Protein AF-A0A1F8NWL4-F1 (afdb_monomer)

pLDDT: mean 94.17, std 8.52, range [34.75, 98.81]

Mean predicted aligned error: 3.83 Å

Foldseek 3Di:
DKWFAPVLDPVNFLLQATEAEAEDADQDDPVRLVVVVVVLVVCCVVPVRYRVPRYHYAYFYLVVQADLAFTAGSNHRVDTQLLSLLRLQQQVVRRIDPPDDDRSVVRHDHDDLVSNVSSLVVLLVVLVVCCQVQLLVSLLSLLLSLVCLLVVHNNDHSVRSLVVCCVVPVVCVLLSVLSSCVSRVNHDPVSVVCSNVCSVVSSVVSVVSNCVSVVVPDDD

Radius of gyration: 18.47 Å; Cα contacts (8 Å, |Δi|>4): 320; chains: 1; bounding box: 42×28×60 Å

Sequence (220 aa):
MYLYGAWAFPEGVGRGDVDLQVIVGQALSDSEKSALGNLHNTLAQQFPSVAGDGLDAYYILLIEARGTTPPRHQLLPDVIDSSWALHRAHILAGRCIVLYGPDPRGVYTSPSWEDLETALESEHDYVRRHLRDYPAYCVLNLCRLIQSYATRNVVLSKYGSAKWAREVYPQSEPIVDAALRVYEKRATTTHEALLGDKIGEFYEFACGQMRRIRGEGQAA

Structure (mmCIF, N/CA/C/O backbone):
data_AF-A0A1F8NWL4-F1
#
_entry.id   AF-A0A1F8NWL4-F1
#
loop_
_atom_site.group_PDB
_atom_site.id
_atom_site.type_symbol
_atom_site.label_atom_id
_atom_site.label_alt_id
_atom_site.label_comp_id
_atom_site.label_asym_id
_atom_site.label_entity_id
_atom_site.label_seq_id
_atom_site.pdbx_PDB_ins_code
_atom_site.Cartn_x
_atom_site.Cartn_y
_atom_site.Cartn_z
_atom_site.occupancy
_atom_site.B_iso_or_equiv
_atom_site.auth_seq_id
_atom_site.auth_comp_id
_atom_site.auth_asym_id
_atom_site.auth_atom_id
_atom_site.pdbx_PDB_model_num
ATOM 1 N N . MET A 1 1 ? -6.418 -5.577 16.419 1.00 96.44 1 MET A N 1
ATOM 2 C CA . MET A 1 1 ? -5.153 -4.939 16.021 1.00 96.44 1 MET A CA 1
ATOM 3 C C . MET A 1 1 ? -4.415 -5.898 15.119 1.00 96.44 1 MET A C 1
ATOM 5 O O . MET A 1 1 ? -4.022 -6.979 15.557 1.00 96.44 1 MET A O 1
ATOM 9 N N . TYR A 1 2 ? -4.287 -5.506 13.861 1.00 97.69 2 TYR A N 1
ATOM 10 C CA . TYR A 1 2 ? -3.692 -6.312 12.808 1.00 97.69 2 TYR A CA 1
ATOM 11 C C . TYR A 1 2 ? -2.563 -5.517 12.178 1.00 97.69 2 TYR A C 1
ATOM 13 O O . TYR A 1 2 ? -2.769 -4.372 11.789 1.00 97.69 2 TYR A O 1
ATOM 21 N N . LEU A 1 3 ? -1.384 -6.118 12.103 1.00 95.50 3 LEU A N 1
ATOM 22 C CA . LEU A 1 3 ? -0.268 -5.577 11.341 1.00 95.50 3 LEU A CA 1
ATOM 23 C C . LEU A 1 3 ? -0.332 -6.160 9.934 1.00 95.50 3 LEU A C 1
ATOM 25 O O . LEU A 1 3 ? -0.511 -7.368 9.782 1.00 95.50 3 LEU A O 1
ATOM 29 N N . TYR A 1 4 ? -0.236 -5.318 8.916 1.00 93.50 4 TYR A N 1
ATOM 30 C CA . TYR A 1 4 ? -0.359 -5.716 7.515 1.00 93.50 4 TYR A CA 1
ATOM 31 C C . TYR A 1 4 ? 0.732 -5.038 6.673 1.00 93.50 4 TYR A C 1
ATOM 33 O O . TYR A 1 4 ? 1.784 -4.675 7.199 1.00 93.50 4 TYR A O 1
ATOM 41 N N . GLY A 1 5 ? 0.546 -4.981 5.355 1.00 90.88 5 GLY A N 1
ATOM 42 C CA . GLY A 1 5 ? 1.523 -4.376 4.454 1.00 90.88 5 GLY A CA 1
ATOM 43 C C . GLY A 1 5 ? 2.803 -5.200 4.310 1.00 90.88 5 GLY A C 1
ATOM 44 O O . GLY A 1 5 ? 2.794 -6.427 4.451 1.00 90.88 5 GLY A O 1
ATOM 45 N N . ALA A 1 6 ? 3.918 -4.537 3.987 1.00 89.94 6 ALA A N 1
ATOM 46 C CA . ALA A 1 6 ? 5.167 -5.192 3.569 1.00 89.94 6 ALA A CA 1
ATOM 47 C C . ALA A 1 6 ? 5.716 -6.199 4.599 1.00 89.94 6 ALA A C 1
ATOM 49 O O . ALA A 1 6 ? 6.331 -7.202 4.234 1.00 89.94 6 ALA A O 1
ATOM 50 N N . TRP A 1 7 ? 5.455 -5.976 5.887 1.00 91.00 7 TRP A N 1
ATOM 51 C CA . TRP A 1 7 ? 5.875 -6.865 6.970 1.00 91.00 7 TRP A CA 1
ATOM 52 C C . TRP A 1 7 ? 5.189 -8.234 6.962 1.00 91.00 7 TRP A C 1
ATOM 54 O O . TRP A 1 7 ? 5.778 -9.202 7.443 1.00 91.00 7 TRP A O 1
ATOM 64 N N . ALA A 1 8 ? 3.980 -8.335 6.406 1.00 93.81 8 ALA A N 1
ATOM 65 C CA . ALA A 1 8 ? 3.217 -9.580 6.341 1.00 93.81 8 ALA A CA 1
ATOM 66 C C . ALA A 1 8 ? 3.482 -10.401 5.062 1.00 93.81 8 ALA A C 1
ATOM 68 O O . ALA A 1 8 ? 2.916 -11.484 4.874 1.00 93.81 8 ALA A O 1
ATOM 69 N N . PHE A 1 9 ? 4.348 -9.899 4.179 1.00 92.12 9 PHE A N 1
ATOM 70 C CA . PHE A 1 9 ? 4.796 -10.595 2.980 1.00 92.12 9 PHE A CA 1
ATOM 71 C C . PHE A 1 9 ? 6.118 -11.351 3.240 1.00 92.12 9 PHE A C 1
ATOM 73 O O . PHE A 1 9 ? 7.004 -10.841 3.937 1.00 92.12 9 PHE A O 1
ATOM 80 N N . PRO A 1 10 ? 6.269 -12.586 2.720 1.00 89.38 10 PRO A N 1
ATOM 81 C CA . PRO A 1 10 ? 7.397 -13.466 3.043 1.00 89.38 10 PRO A CA 1
ATOM 82 C C . PRO A 1 10 ? 8.752 -12.965 2.529 1.00 89.38 10 PRO A C 1
ATOM 84 O O . PRO A 1 10 ? 9.786 -13.389 3.038 1.00 89.38 10 PRO A O 1
ATOM 87 N N . GLU A 1 11 ? 8.772 -12.073 1.538 1.00 89.25 11 GLU A N 1
ATOM 88 C CA . GLU A 1 11 ? 9.998 -11.599 0.895 1.00 89.25 11 GLU A CA 1
ATOM 89 C C . GLU A 1 11 ? 10.887 -10.787 1.844 1.00 89.25 11 GLU A C 1
ATOM 91 O O . GLU A 1 11 ? 12.095 -10.725 1.641 1.00 89.25 11 GLU A O 1
ATOM 96 N N . GLY A 1 12 ? 10.311 -10.164 2.879 1.00 80.50 12 GLY A N 1
ATOM 97 C CA . GLY A 1 12 ? 11.063 -9.425 3.896 1.00 80.50 12 GLY A CA 1
ATOM 98 C C . GLY A 1 12 ? 11.793 -8.173 3.392 1.00 80.50 12 GLY A C 1
ATOM 99 O O . GLY A 1 12 ? 12.597 -7.603 4.127 1.00 80.50 12 GLY A O 1
ATOM 100 N N . VAL A 1 13 ? 11.508 -7.734 2.164 1.00 81.31 13 VAL A N 1
ATOM 101 C CA . VAL A 1 13 ? 12.072 -6.532 1.537 1.00 81.31 13 VAL A CA 1
ATOM 102 C C . VAL A 1 13 ? 11.088 -5.373 1.656 1.00 81.31 13 VAL A C 1
ATOM 104 O O . VAL A 1 13 ? 9.880 -5.574 1.567 1.00 81.31 13 VAL A O 1
ATOM 107 N N . GLY A 1 14 ? 11.606 -4.154 1.831 1.00 72.69 14 GLY A N 1
ATOM 108 C CA . GLY A 1 14 ? 10.767 -2.957 1.857 1.00 72.69 14 GLY A CA 1
ATOM 109 C C . GLY A 1 14 ? 9.989 -2.763 3.153 1.00 72.69 14 GLY A C 1
ATOM 110 O O . GLY A 1 14 ? 8.954 -2.104 3.155 1.00 72.69 14 GLY A O 1
ATOM 111 N N . ARG A 1 15 ? 10.494 -3.334 4.254 1.00 78.31 15 ARG A N 1
ATOM 112 C CA . ARG A 1 15 ? 10.045 -3.075 5.629 1.00 78.31 15 ARG A CA 1
ATOM 113 C C . ARG A 1 15 ? 10.494 -1.677 6.068 1.00 78.31 15 ARG A C 1
ATOM 115 O O . ARG A 1 15 ? 11.412 -1.538 6.872 1.00 78.31 15 ARG A O 1
ATOM 122 N N . GLY A 1 16 ? 9.940 -0.662 5.414 1.00 77.25 16 GLY A N 1
ATOM 123 C CA . GLY A 1 16 ? 10.028 0.724 5.855 1.00 77.25 16 GLY A CA 1
ATOM 124 C C . GLY A 1 16 ? 8.982 0.931 6.932 1.00 77.25 16 GLY A C 1
ATOM 125 O O . GLY A 1 16 ? 9.262 0.718 8.110 1.00 77.25 16 GLY A O 1
ATOM 126 N N . ASP A 1 17 ? 7.773 1.233 6.482 1.00 84.56 17 ASP A N 1
ATOM 127 C CA . ASP A 1 17 ? 6.655 1.564 7.352 1.00 84.56 17 ASP A CA 1
ATOM 128 C C . ASP A 1 17 ? 6.021 0.303 7.967 1.00 84.56 17 ASP A C 1
ATOM 130 O O . ASP A 1 17 ? 6.167 -0.825 7.478 1.00 84.56 17 ASP A O 1
ATOM 134 N N . VAL A 1 18 ? 5.365 0.499 9.103 1.00 90.31 18 VAL A N 1
ATOM 135 C CA . VAL A 1 18 ? 4.610 -0.462 9.893 1.00 90.31 18 VAL A CA 1
ATOM 136 C C . VAL A 1 18 ? 3.145 -0.077 9.781 1.00 90.31 18 VAL A C 1
ATOM 138 O O . VAL A 1 18 ? 2.658 0.787 10.509 1.00 90.31 18 VAL A O 1
ATOM 141 N N . ASP A 1 19 ? 2.449 -0.769 8.887 1.00 92.94 19 ASP A N 1
ATOM 142 C CA . ASP A 1 19 ? 1.021 -0.585 8.672 1.00 92.94 19 ASP A CA 1
ATOM 143 C C . ASP A 1 19 ? 0.228 -1.349 9.744 1.00 92.94 19 ASP A C 1
ATOM 145 O O . ASP A 1 19 ? 0.266 -2.586 9.833 1.00 92.94 19 ASP A O 1
ATOM 149 N N . LEU A 1 20 ? -0.512 -0.619 10.575 1.00 95.25 20 LEU A N 1
ATOM 150 C CA . LEU A 1 20 ? -1.372 -1.161 11.620 1.00 95.25 20 LEU A CA 1
ATOM 151 C C . LEU A 1 20 ? -2.819 -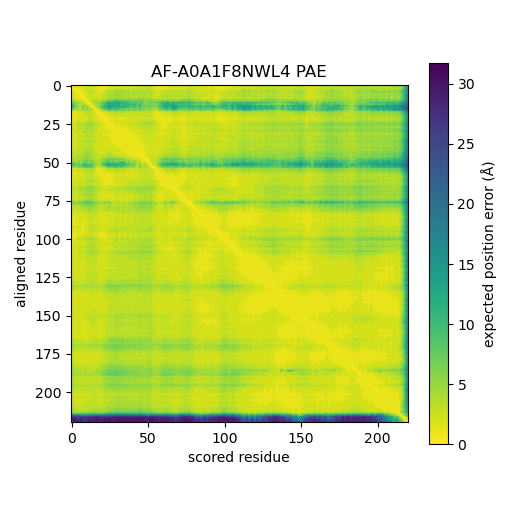0.768 11.381 1.00 95.25 20 LEU A C 1
ATOM 153 O O . LEU A 1 20 ? -3.143 0.391 11.167 1.00 95.25 20 LEU A O 1
ATOM 157 N N . GLN A 1 21 ? -3.722 -1.729 11.536 1.00 96.31 21 GLN A N 1
ATOM 158 C CA . GLN A 1 21 ? -5.139 -1.449 11.678 1.00 96.31 21 GLN A CA 1
ATOM 159 C C . GLN A 1 21 ? -5.601 -1.744 13.104 1.00 96.31 21 GLN A C 1
ATOM 161 O O . GLN A 1 21 ? -5.511 -2.876 13.605 1.00 96.31 21 GLN A O 1
ATOM 166 N N . VAL A 1 22 ? -6.131 -0.717 13.764 1.00 97.62 22 VAL A N 1
ATOM 167 C CA . VAL A 1 22 ? -6.671 -0.789 15.122 1.00 97.62 22 VAL A CA 1
ATOM 168 C C . VAL A 1 22 ? -8.184 -0.634 15.052 1.00 97.62 22 VAL A C 1
ATOM 170 O O . VAL A 1 22 ? -8.706 0.414 14.694 1.00 97.62 22 VAL A O 1
ATOM 173 N N . ILE A 1 23 ? -8.900 -1.697 15.406 1.00 98.00 23 ILE A N 1
ATOM 174 C CA . ILE A 1 23 ? -10.362 -1.706 15.395 1.00 98.00 23 ILE A CA 1
ATOM 175 C C . ILE A 1 23 ? -10.870 -1.476 16.811 1.00 98.00 23 ILE A C 1
ATOM 177 O O . ILE A 1 23 ? -10.521 -2.236 17.718 1.00 98.00 23 ILE A O 1
ATOM 181 N N . VAL A 1 24 ? -11.716 -0.464 16.981 1.00 98.00 24 VAL A N 1
ATOM 182 C CA . VAL A 1 24 ? -12.343 -0.115 18.259 1.00 98.00 24 VAL A CA 1
ATOM 183 C C . VAL A 1 24 ? -13.848 -0.378 18.219 1.00 98.00 24 VAL A C 1
ATOM 185 O O . VAL A 1 24 ? -14.493 -0.291 17.174 1.00 98.00 24 VAL A O 1
ATOM 188 N N . GLY A 1 25 ? -14.423 -0.755 19.362 1.00 97.56 25 GLY A N 1
ATOM 189 C CA . GLY A 1 25 ? -15.848 -1.096 19.447 1.00 97.56 25 GLY A CA 1
ATOM 190 C C . GLY A 1 25 ? -16.782 0.116 19.404 1.00 97.56 25 GLY A C 1
ATOM 191 O O . GLY A 1 25 ? -17.940 -0.022 19.019 1.00 97.56 25 GLY A O 1
ATOM 192 N N . GLN A 1 26 ? -16.286 1.290 19.797 1.00 97.50 26 GLN A N 1
ATOM 193 C CA . GLN A 1 26 ? -17.024 2.550 19.873 1.00 97.50 26 GLN A CA 1
ATOM 194 C C . GLN A 1 26 ? -16.124 3.702 19.419 1.00 97.50 26 GLN A C 1
ATOM 196 O O . GLN A 1 26 ? -14.903 3.550 19.371 1.00 97.50 26 GLN A O 1
ATOM 201 N N . ALA A 1 27 ? -16.736 4.836 19.071 1.00 97.38 27 ALA A N 1
ATOM 202 C CA . ALA A 1 27 ? -16.001 6.029 18.670 1.00 97.38 27 ALA A CA 1
ATOM 203 C C . ALA A 1 27 ? -15.115 6.529 19.810 1.00 97.38 27 ALA A C 1
ATOM 205 O O . ALA A 1 27 ? -15.548 6.576 20.960 1.00 97.38 27 ALA A O 1
ATOM 206 N N . LEU A 1 28 ? -13.885 6.911 19.464 1.00 97.69 28 LEU A N 1
ATOM 207 C CA . LEU A 1 28 ? -12.938 7.453 20.430 1.00 97.69 28 LEU A CA 1
ATOM 208 C C . LEU A 1 28 ? -13.419 8.821 20.923 1.00 97.69 28 LEU A C 1
ATOM 210 O O . LEU A 1 28 ? -13.744 9.705 20.124 1.00 97.69 28 LEU A O 1
ATOM 214 N N . SER A 1 29 ? -13.407 9.007 22.236 1.00 97.62 29 SER A N 1
ATOM 215 C CA . SER A 1 29 ? -13.565 10.312 22.873 1.00 97.62 29 SER A CA 1
ATOM 216 C C . SER A 1 29 ? -12.333 11.193 22.651 1.00 97.62 29 SER A C 1
ATOM 218 O O . SER A 1 29 ? -11.240 10.709 22.354 1.00 97.62 29 SER A O 1
ATOM 220 N N . ASP A 1 30 ? -12.473 12.506 22.830 1.00 97.12 30 ASP A N 1
ATOM 221 C CA . ASP A 1 30 ? -11.357 13.438 22.625 1.00 97.12 30 ASP A CA 1
ATOM 222 C C . ASP A 1 30 ? -10.198 13.208 23.610 1.00 97.12 30 ASP A C 1
ATOM 224 O O . ASP A 1 30 ? -9.031 13.409 23.261 1.00 97.12 30 ASP A O 1
ATOM 228 N N . SER A 1 31 ? -10.491 12.717 24.819 1.00 97.88 31 SER A N 1
ATOM 229 C CA . SER A 1 31 ? -9.464 12.326 25.788 1.00 97.88 31 SER A CA 1
ATOM 230 C C . SER A 1 31 ? -8.696 11.082 25.336 1.00 97.88 31 SER A C 1
ATOM 232 O O . SER A 1 31 ? -7.470 11.066 25.434 1.00 97.88 31 SER A O 1
ATOM 234 N N . GLU A 1 32 ? -9.372 10.072 24.782 1.00 98.12 32 GLU A N 1
ATOM 235 C CA . GLU A 1 32 ? -8.722 8.880 24.219 1.00 98.12 32 GLU A CA 1
ATOM 236 C C . GLU A 1 32 ? -7.883 9.225 22.988 1.00 98.12 32 GLU A C 1
ATOM 238 O O . GLU A 1 32 ? -6.747 8.767 22.879 1.00 98.12 32 GLU A O 1
ATOM 243 N N . LYS A 1 33 ? -8.394 10.081 22.091 1.00 97.38 33 LYS A N 1
ATOM 244 C CA . LYS A 1 33 ? -7.625 10.581 20.939 1.00 97.38 33 LYS A CA 1
ATOM 245 C C . LYS A 1 33 ? -6.355 11.302 21.394 1.00 97.38 33 LYS A C 1
ATOM 247 O O . LYS A 1 33 ? -5.279 11.039 20.863 1.00 97.38 33 LYS A O 1
ATOM 252 N N . SER A 1 34 ? -6.463 12.154 22.415 1.00 97.00 34 SER A N 1
ATOM 253 C CA . SER A 1 34 ? -5.316 12.865 22.995 1.00 97.00 34 SER A CA 1
ATOM 254 C C . SER A 1 34 ? -4.306 11.903 23.632 1.00 97.00 34 SER A C 1
ATOM 256 O O . SER A 1 34 ? -3.099 12.040 23.434 1.00 97.00 34 SER A O 1
ATOM 258 N N . ALA A 1 35 ? -4.783 10.892 24.364 1.00 97.81 35 ALA A N 1
ATOM 259 C CA . ALA A 1 35 ? -3.930 9.873 24.969 1.00 97.81 35 ALA A CA 1
ATOM 260 C C . ALA A 1 35 ? -3.199 9.031 23.912 1.00 97.81 35 ALA A C 1
ATOM 262 O O . ALA A 1 35 ? -2.009 8.756 24.065 1.00 97.81 35 ALA A O 1
ATOM 263 N N . LEU A 1 36 ? -3.877 8.673 22.818 1.00 96.50 36 LEU A N 1
ATOM 264 C CA . LEU A 1 36 ? -3.255 7.996 21.684 1.00 96.50 36 LEU A CA 1
ATOM 265 C C . LEU A 1 36 ? -2.201 8.880 21.019 1.00 96.50 36 LEU A C 1
ATOM 267 O O . LEU A 1 36 ? -1.102 8.397 20.781 1.00 96.50 36 LEU A O 1
ATOM 271 N N . GLY A 1 37 ? -2.469 10.170 20.800 1.00 94.56 37 GLY A N 1
ATOM 272 C CA . GLY A 1 37 ? -1.458 11.103 20.288 1.00 94.56 37 GLY A CA 1
ATOM 273 C C . GLY A 1 37 ? -0.187 11.123 21.148 1.00 94.56 37 GLY A C 1
ATOM 274 O O . GLY A 1 37 ? 0.923 11.017 20.630 1.00 94.56 37 GLY A O 1
ATOM 275 N N . ASN A 1 38 ? -0.336 11.152 22.475 1.00 96.12 38 ASN A N 1
ATOM 276 C CA . ASN A 1 38 ? 0.800 11.074 23.400 1.00 96.12 38 ASN A CA 1
ATOM 277 C C . ASN A 1 38 ? 1.533 9.725 23.334 1.00 96.12 38 ASN A C 1
ATOM 279 O O . ASN A 1 38 ? 2.763 9.689 23.417 1.00 96.12 38 ASN A O 1
ATOM 283 N N . LEU A 1 39 ? 0.799 8.621 23.172 1.00 95.31 39 LEU A N 1
ATOM 284 C CA . LEU A 1 39 ? 1.384 7.297 22.976 1.00 95.31 39 LEU A CA 1
ATOM 285 C C . LEU A 1 39 ? 2.207 7.244 21.684 1.00 95.31 39 LEU A C 1
ATOM 287 O O . LEU A 1 39 ? 3.354 6.814 21.728 1.00 95.31 39 LEU A O 1
ATOM 291 N N . HIS A 1 40 ? 1.657 7.724 20.567 1.00 94.06 40 HIS A N 1
ATOM 292 C CA . HIS A 1 40 ? 2.351 7.809 19.277 1.00 94.06 40 HIS A CA 1
ATOM 293 C C . HIS A 1 40 ? 3.641 8.622 19.386 1.00 94.06 40 HIS A C 1
ATOM 295 O O . HIS A 1 40 ? 4.706 8.125 19.031 1.00 94.06 40 HIS A O 1
ATOM 301 N N . ASN A 1 41 ? 3.586 9.802 20.011 1.00 93.88 41 ASN A N 1
ATOM 302 C CA . ASN A 1 41 ? 4.774 10.622 20.271 1.00 93.88 41 ASN A CA 1
ATOM 303 C C . ASN A 1 41 ? 5.821 9.889 21.126 1.00 93.88 41 ASN A C 1
ATOM 305 O O . ASN A 1 41 ? 7.020 9.976 20.866 1.00 93.88 41 ASN A O 1
ATOM 309 N N . THR A 1 42 ? 5.377 9.148 22.143 1.00 95.88 42 THR A N 1
ATOM 310 C CA . THR A 1 42 ? 6.271 8.362 23.004 1.00 95.88 42 THR A CA 1
ATOM 311 C C . THR A 1 42 ? 6.937 7.229 22.224 1.00 95.88 42 THR A C 1
ATOM 313 O O . THR A 1 42 ? 8.143 7.021 22.349 1.00 95.88 42 THR A O 1
ATOM 316 N N . LEU A 1 43 ? 6.175 6.513 21.391 1.00 93.94 43 LEU A N 1
ATOM 317 C CA . LEU A 1 43 ? 6.695 5.440 20.545 1.00 93.94 43 LEU A CA 1
ATOM 318 C C . LEU A 1 43 ? 7.700 5.976 19.524 1.00 93.94 43 LEU A C 1
ATOM 320 O O . LEU A 1 43 ? 8.771 5.392 19.383 1.00 93.94 43 LEU A O 1
ATOM 324 N N . ALA A 1 44 ? 7.405 7.107 18.883 1.00 92.50 44 ALA A N 1
ATOM 325 C CA . ALA A 1 44 ? 8.314 7.776 17.957 1.00 92.50 44 ALA A CA 1
ATOM 326 C C . ALA A 1 44 ? 9.652 8.145 18.621 1.00 92.50 44 ALA A C 1
ATOM 328 O O . ALA A 1 44 ? 10.714 7.942 18.036 1.00 92.50 44 ALA A O 1
ATOM 329 N N . GLN A 1 45 ? 9.621 8.628 19.868 1.00 93.88 45 GLN A N 1
ATOM 330 C CA . GLN A 1 45 ? 10.832 8.960 20.628 1.00 93.88 45 GLN A CA 1
ATOM 331 C C . GLN A 1 45 ? 11.626 7.721 21.062 1.00 93.88 45 GLN A C 1
ATOM 333 O O . GLN A 1 45 ? 12.855 7.738 21.034 1.00 93.88 45 GLN A O 1
ATOM 338 N N . GLN A 1 46 ? 10.945 6.650 21.479 1.00 95.12 46 GLN A N 1
ATOM 339 C CA . GLN A 1 46 ? 11.596 5.429 21.969 1.00 95.12 46 GLN A CA 1
ATOM 340 C C . GLN A 1 46 ? 12.118 4.535 20.839 1.00 95.12 46 GLN A C 1
ATOM 342 O O . GLN A 1 46 ? 13.149 3.881 20.996 1.00 95.12 46 GLN A O 1
ATOM 347 N N . PHE A 1 47 ? 11.425 4.513 19.701 1.00 91.12 47 PHE A N 1
ATOM 348 C CA . PHE A 1 47 ? 11.709 3.637 18.566 1.00 91.12 47 PHE A CA 1
ATOM 349 C C . PHE A 1 47 ? 11.797 4.434 17.255 1.00 91.12 47 PHE A C 1
ATOM 351 O O . PHE A 1 47 ? 11.052 4.149 16.317 1.00 91.12 47 PHE A O 1
ATOM 358 N N . PRO A 1 48 ? 12.713 5.411 17.133 1.00 87.06 48 PRO A N 1
ATOM 359 C CA . PRO A 1 48 ? 12.721 6.363 16.019 1.00 87.06 48 PRO A CA 1
ATOM 360 C C . PRO A 1 48 ? 12.866 5.709 14.640 1.00 87.06 48 PRO A C 1
ATOM 362 O O . PRO A 1 48 ? 12.309 6.201 13.666 1.00 87.06 48 PRO A O 1
ATOM 365 N N . SER A 1 49 ? 13.560 4.571 14.544 1.00 81.44 49 SER A N 1
ATOM 366 C CA . SER A 1 49 ? 13.752 3.845 13.281 1.00 81.44 49 SER A CA 1
ATOM 367 C C . SER A 1 49 ? 12.507 3.122 12.761 1.00 81.44 49 SER A C 1
ATOM 369 O O . SER A 1 49 ? 12.508 2.707 11.605 1.00 81.44 49 SER A O 1
ATOM 371 N N . VAL A 1 50 ? 11.486 2.935 13.603 1.00 80.12 50 VAL A N 1
ATOM 372 C CA . VAL A 1 50 ? 10.267 2.177 13.278 1.00 80.12 50 VAL A CA 1
ATOM 373 C C . VAL A 1 50 ? 9.021 3.040 13.444 1.00 80.12 50 VAL A C 1
ATOM 375 O O . VAL A 1 50 ? 8.127 2.979 12.613 1.00 80.12 50 VAL A O 1
ATOM 378 N N . ALA A 1 51 ? 8.963 3.849 14.501 1.00 80.38 51 ALA A N 1
ATOM 379 C CA . ALA A 1 51 ? 7.786 4.618 14.879 1.00 80.38 51 ALA A CA 1
ATOM 380 C C . ALA A 1 51 ? 7.916 6.132 14.700 1.00 80.38 51 ALA A C 1
ATOM 382 O O . ALA A 1 51 ? 6.945 6.823 14.970 1.00 80.38 51 ALA A O 1
ATOM 383 N N . GLY A 1 52 ? 9.079 6.644 14.275 1.00 78.06 52 GLY A N 1
ATOM 384 C CA . GLY A 1 52 ? 9.26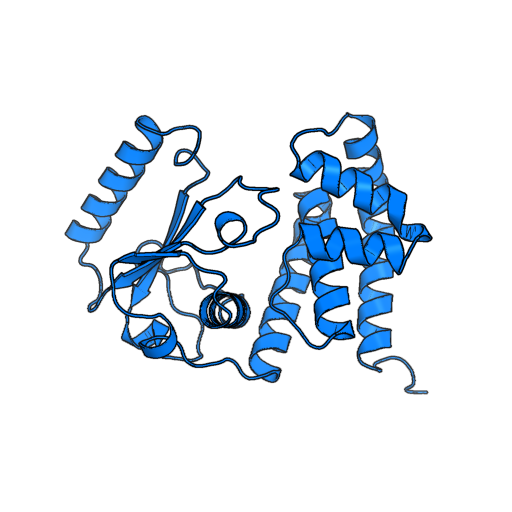9 8.071 13.989 1.00 78.06 52 GLY A CA 1
ATOM 385 C C . GLY A 1 52 ? 8.303 8.558 12.908 1.00 78.06 52 GLY A C 1
ATOM 386 O O . GLY A 1 52 ? 7.277 9.149 13.222 1.00 78.06 52 GLY A O 1
ATOM 387 N N . ASP A 1 53 ? 8.614 8.230 11.653 1.00 74.50 53 ASP A N 1
ATOM 388 C CA . ASP A 1 53 ? 7.728 8.472 10.499 1.00 74.50 53 ASP A CA 1
ATOM 389 C C . ASP A 1 53 ? 7.108 7.174 9.955 1.00 74.50 53 ASP A C 1
ATOM 391 O O . ASP A 1 53 ? 6.306 7.198 9.030 1.00 74.50 53 ASP A O 1
ATOM 395 N N . GLY A 1 54 ? 7.509 6.027 10.512 1.00 82.06 54 GLY A N 1
ATOM 396 C CA . GLY A 1 54 ? 7.188 4.714 9.963 1.00 82.06 54 GLY A CA 1
ATOM 397 C C . GLY A 1 54 ? 5.977 4.028 10.586 1.00 82.06 54 GLY A C 1
ATOM 398 O O . GLY A 1 54 ? 5.613 2.966 10.111 1.00 82.06 54 GLY A O 1
ATOM 399 N N . LEU A 1 55 ? 5.353 4.551 11.647 1.00 90.19 55 LEU A N 1
ATOM 400 C CA . LEU A 1 55 ? 4.180 3.903 12.251 1.00 90.19 55 LEU A CA 1
ATOM 401 C C . LEU A 1 55 ? 2.891 4.477 11.664 1.00 90.19 55 LEU A C 1
ATOM 403 O O . LEU A 1 55 ? 2.412 5.512 12.124 1.00 90.19 55 LEU A O 1
ATOM 407 N N . ASP A 1 56 ? 2.296 3.768 10.709 1.00 90.12 56 ASP A N 1
ATOM 408 C CA . ASP A 1 56 ? 1.007 4.139 10.126 1.00 90.12 56 ASP A CA 1
ATOM 409 C C . ASP A 1 56 ? -0.119 3.321 10.775 1.00 90.12 56 ASP A C 1
ATOM 411 O O . ASP A 1 56 ? -0.410 2.184 10.394 1.00 90.12 56 ASP A O 1
ATOM 415 N N . ALA A 1 57 ? -0.717 3.870 11.837 1.00 93.50 57 ALA A N 1
ATOM 416 C CA . ALA A 1 57 ? -1.791 3.209 12.574 1.00 93.50 57 ALA A CA 1
ATOM 417 C C . ALA A 1 57 ? -3.164 3.790 12.229 1.00 93.50 57 ALA A C 1
ATOM 419 O O . ALA A 1 57 ? -3.555 4.850 12.715 1.00 93.50 57 ALA A O 1
ATOM 420 N N . TYR A 1 58 ? -3.948 3.014 11.488 1.00 95.44 58 TYR A N 1
ATOM 421 C CA . TYR A 1 58 ? -5.295 3.361 11.068 1.00 95.44 58 TYR A CA 1
ATOM 422 C C . TYR A 1 58 ? -6.341 2.869 12.080 1.00 95.44 58 TYR A C 1
ATOM 424 O O . TYR A 1 58 ? -6.596 1.667 12.216 1.00 95.44 58 TYR A O 1
ATOM 432 N N . TYR A 1 59 ? -6.952 3.805 12.812 1.00 97.38 59 TYR A N 1
ATOM 433 C CA . TYR A 1 59 ? -7.977 3.511 13.823 1.00 97.38 59 TYR A CA 1
ATOM 434 C C . TYR A 1 59 ? -9.371 3.587 13.205 1.00 97.38 59 TYR A C 1
ATOM 436 O O . TYR A 1 59 ? -9.749 4.654 12.723 1.00 97.38 59 TYR A O 1
ATOM 444 N N . ILE A 1 60 ? -10.146 2.501 13.262 1.00 97.31 60 ILE A N 1
ATOM 445 C CA . ILE A 1 60 ? -11.480 2.397 12.640 1.00 97.31 60 ILE A CA 1
ATOM 446 C C . ILE A 1 60 ? -12.505 1.753 13.577 1.00 97.31 60 ILE A C 1
ATOM 448 O O . ILE A 1 60 ? -12.144 1.012 14.497 1.00 97.31 60 ILE A O 1
ATOM 452 N N . LEU A 1 61 ? -13.796 1.989 13.337 1.00 97.62 61 LEU A N 1
ATOM 453 C CA . LEU A 1 61 ? -14.852 1.326 14.101 1.00 97.62 61 LEU A CA 1
ATOM 454 C C . LEU A 1 61 ? -15.059 -0.120 13.641 1.00 97.62 61 LEU A C 1
ATOM 456 O O . LEU A 1 61 ? -15.014 -0.425 12.451 1.00 97.62 61 LEU A O 1
ATOM 460 N N . LEU A 1 62 ? -15.412 -1.007 14.574 1.00 97.62 62 LEU A N 1
ATOM 461 C CA . LEU A 1 62 ? -15.773 -2.396 14.265 1.00 97.62 62 LEU A CA 1
ATOM 462 C C . LEU A 1 62 ? -16.943 -2.496 13.280 1.00 97.62 62 LEU A C 1
ATOM 464 O O . LEU A 1 62 ? -16.962 -3.392 12.438 1.00 97.62 62 LEU A O 1
ATOM 468 N N . ILE A 1 63 ? -17.920 -1.592 13.383 1.00 96.62 63 ILE A N 1
ATOM 469 C CA . ILE A 1 63 ? -19.058 -1.574 12.460 1.00 96.62 63 ILE A CA 1
ATOM 470 C C . ILE A 1 63 ? -18.625 -1.214 11.033 1.00 96.62 63 ILE A C 1
ATOM 472 O O . ILE A 1 63 ? -19.117 -1.818 10.086 1.00 96.62 63 ILE A O 1
ATOM 476 N N . GLU A 1 64 ? -17.661 -0.304 10.877 1.00 96.12 64 GLU A N 1
ATOM 477 C CA . GLU A 1 64 ? -17.122 0.087 9.571 1.00 96.12 64 GLU A CA 1
ATOM 478 C C . GLU A 1 64 ? -16.198 -0.999 9.007 1.00 96.12 64 GLU A C 1
ATOM 480 O O . GLU A 1 64 ? -16.293 -1.331 7.830 1.00 96.12 64 GLU A O 1
ATOM 485 N N . ALA A 1 65 ? -15.381 -1.634 9.856 1.00 96.62 65 ALA A N 1
ATOM 486 C CA . ALA A 1 65 ? -14.511 -2.746 9.467 1.00 96.62 65 ALA A CA 1
ATOM 487 C C . ALA A 1 65 ? -15.284 -3.939 8.868 1.00 96.62 65 ALA A C 1
ATOM 489 O O . ALA A 1 65 ? -14.772 -4.652 8.005 1.00 96.62 65 ALA A O 1
ATOM 490 N N . ARG A 1 66 ? -16.524 -4.152 9.327 1.00 96.38 66 ARG A N 1
ATOM 491 C CA . ARG A 1 66 ? -17.439 -5.187 8.816 1.00 96.38 66 ARG A CA 1
ATOM 492 C C . ARG A 1 66 ? -18.110 -4.804 7.495 1.00 96.38 66 ARG A C 1
ATOM 494 O O . ARG A 1 66 ? -18.618 -5.683 6.795 1.00 96.38 66 ARG A O 1
ATOM 501 N N . GLY A 1 67 ? -18.126 -3.515 7.168 1.00 95.25 67 GLY A N 1
ATOM 502 C CA . GLY A 1 67 ? -18.723 -2.971 5.957 1.00 95.25 67 GLY A CA 1
ATOM 503 C C . GLY A 1 67 ? -17.817 -3.061 4.727 1.00 95.25 67 GLY A C 1
ATOM 504 O O . GLY A 1 67 ? -16.656 -3.469 4.784 1.00 95.25 67 GLY A O 1
ATOM 505 N N . THR A 1 68 ? -18.377 -2.667 3.586 1.00 95.12 68 THR A N 1
ATOM 506 C CA . THR A 1 68 ? -17.668 -2.583 2.299 1.00 95.12 68 THR A CA 1
ATOM 507 C C . THR A 1 68 ? -17.191 -1.168 1.980 1.00 95.12 68 THR A C 1
ATOM 509 O O . THR A 1 68 ? -16.214 -1.013 1.251 1.00 95.12 68 THR A O 1
ATOM 512 N N . THR A 1 69 ? -17.834 -0.148 2.551 1.00 94.38 69 THR A N 1
ATOM 513 C CA . THR A 1 69 ? -17.438 1.256 2.409 1.00 94.38 69 THR A CA 1
ATOM 514 C C . THR A 1 69 ? -16.096 1.512 3.101 1.00 94.38 69 THR A C 1
ATOM 516 O O . THR A 1 69 ? -15.908 1.023 4.218 1.00 94.38 69 THR A O 1
ATOM 519 N N . PRO A 1 70 ? -15.184 2.289 2.487 1.00 94.69 70 PRO A N 1
ATOM 520 C CA . PRO A 1 70 ? -13.977 2.774 3.145 1.00 94.69 70 PRO A CA 1
ATOM 521 C C . PRO A 1 70 ? -14.256 3.359 4.540 1.00 94.69 70 PRO A C 1
ATOM 523 O O . PRO A 1 70 ? -15.079 4.275 4.657 1.00 94.69 70 PRO A O 1
ATOM 526 N N . PRO A 1 71 ? -13.613 2.836 5.599 1.00 95.06 71 PRO A N 1
ATOM 527 C CA . PRO A 1 71 ? -13.802 3.336 6.953 1.00 95.06 71 PRO A CA 1
ATOM 528 C C . PRO A 1 71 ? -13.154 4.713 7.123 1.00 95.06 71 PRO A C 1
ATOM 530 O O . PRO A 1 71 ? -12.187 5.047 6.435 1.00 95.06 71 PRO A O 1
ATOM 533 N N . ARG A 1 72 ? -13.667 5.510 8.066 1.00 93.88 72 ARG A N 1
ATOM 534 C CA . ARG A 1 72 ? -13.063 6.797 8.434 1.00 93.88 72 ARG A CA 1
ATOM 535 C C . ARG A 1 72 ? -12.027 6.607 9.531 1.00 93.88 72 ARG A C 1
ATOM 537 O O . ARG A 1 72 ? -12.266 5.897 10.511 1.00 93.88 72 ARG A O 1
ATOM 544 N N . HIS A 1 73 ? -10.914 7.323 9.425 1.00 95.75 73 HIS A N 1
ATOM 545 C CA . HIS A 1 73 ? -9.916 7.321 10.482 1.00 95.75 73 HIS A CA 1
ATOM 546 C C . HIS A 1 73 ? -10.442 8.055 11.732 1.00 95.75 73 HIS A C 1
ATOM 548 O O . HIS A 1 73 ? -10.800 9.228 11.685 1.00 95.75 73 HIS A O 1
ATOM 554 N N . GLN A 1 74 ? -10.414 7.396 12.896 1.00 96.25 74 GLN A N 1
ATOM 555 C CA . GLN A 1 74 ? -10.917 7.969 14.155 1.00 96.25 74 GLN A CA 1
ATOM 556 C C . GLN A 1 74 ? -10.088 9.159 14.686 1.00 96.25 74 GLN A C 1
ATOM 558 O O . GLN A 1 74 ? -10.647 10.047 15.328 1.00 96.25 74 GLN A O 1
ATOM 563 N N . LEU A 1 75 ? -8.768 9.181 14.449 1.00 94.00 75 LEU A N 1
ATOM 564 C CA . LEU A 1 75 ? -7.876 10.297 14.802 1.00 94.00 75 LEU A CA 1
ATOM 565 C C . LEU A 1 75 ? -7.780 11.386 13.720 1.00 94.00 75 LEU A C 1
ATOM 567 O O . LEU A 1 75 ? -7.563 12.542 14.068 1.00 94.00 75 LEU A O 1
ATOM 571 N N . LEU A 1 76 ? -7.946 11.036 12.439 1.00 91.50 76 LEU A N 1
ATOM 572 C CA . LEU A 1 76 ? -7.796 11.947 11.296 1.00 91.50 76 LEU A CA 1
ATOM 573 C C . LEU A 1 76 ? -9.069 11.929 10.425 1.00 91.50 76 LEU A C 1
ATOM 575 O O . LEU A 1 76 ? -9.084 11.271 9.389 1.00 91.50 76 LEU A O 1
ATOM 579 N N . PRO A 1 77 ? -10.153 12.625 10.816 1.00 83.88 77 PRO A N 1
ATOM 580 C CA . PRO A 1 77 ? -11.488 12.438 10.227 1.00 83.88 77 PRO A CA 1
ATOM 581 C C . PRO A 1 77 ? -11.600 12.659 8.710 1.00 83.88 77 PRO A C 1
ATOM 583 O O . PRO A 1 77 ? -12.514 12.116 8.084 1.00 83.88 77 PRO A O 1
ATOM 586 N N . ASP A 1 78 ? -10.684 13.442 8.136 1.00 90.06 78 ASP A N 1
ATOM 587 C CA . ASP A 1 78 ? -10.622 13.743 6.701 1.00 90.06 78 ASP A CA 1
ATOM 588 C C . ASP A 1 78 ? -9.867 12.675 5.889 1.00 90.06 78 ASP A C 1
ATOM 590 O O . ASP A 1 78 ? -9.878 12.700 4.659 1.00 90.06 78 ASP A O 1
ATOM 594 N N . VAL A 1 79 ? -9.224 11.716 6.561 1.00 90.88 79 VAL A N 1
ATOM 595 C CA . VAL A 1 79 ? -8.502 10.613 5.925 1.00 90.88 79 VAL A CA 1
ATOM 596 C C . VAL A 1 79 ? -9.438 9.421 5.758 1.00 90.88 79 VAL A C 1
ATOM 598 O O . VAL A 1 79 ? -9.950 8.860 6.732 1.00 90.88 79 VAL A O 1
ATOM 601 N N . ILE A 1 80 ? -9.606 8.998 4.507 1.00 91.75 80 ILE A N 1
ATOM 602 C CA . ILE A 1 80 ? -10.393 7.832 4.100 1.00 91.75 80 ILE A CA 1
ATOM 603 C C . ILE A 1 80 ? -9.471 6.866 3.355 1.00 91.75 80 ILE A C 1
ATOM 605 O O . ILE A 1 80 ? -8.725 7.279 2.469 1.00 91.75 80 ILE A O 1
ATOM 609 N N . ASP A 1 81 ? -9.548 5.581 3.691 1.00 91.81 81 ASP A N 1
ATOM 610 C CA . ASP A 1 81 ? -8.775 4.529 3.031 1.00 91.81 81 ASP A CA 1
ATOM 611 C C . ASP A 1 81 ? -9.384 4.156 1.665 1.00 91.81 81 ASP A C 1
ATOM 613 O O . ASP A 1 81 ? -10.206 3.245 1.550 1.00 91.81 81 ASP A O 1
ATOM 617 N N . SER A 1 82 ? -8.984 4.849 0.596 1.00 92.62 82 SER A N 1
ATOM 618 C CA . SER A 1 82 ? -9.438 4.524 -0.768 1.00 92.62 82 SER A CA 1
ATOM 619 C C . SER A 1 82 ? -8.950 3.159 -1.273 1.00 92.62 82 SER A C 1
ATOM 621 O O . SER A 1 82 ? -9.455 2.661 -2.277 1.00 92.62 82 SER A O 1
ATOM 623 N N . SER A 1 83 ? -8.012 2.529 -0.565 1.00 95.06 83 SER A N 1
ATOM 624 C CA . SER A 1 83 ? -7.458 1.210 -0.881 1.00 95.06 83 SER A CA 1
ATOM 625 C C . SER A 1 83 ? -8.078 0.102 -0.023 1.00 95.06 83 SER A C 1
ATOM 627 O O . SER A 1 83 ? -7.609 -1.039 -0.026 1.00 95.06 83 SER A O 1
ATOM 629 N N . TRP A 1 84 ? -9.199 0.394 0.648 1.00 96.56 84 TRP A N 1
ATOM 630 C CA . TRP A 1 84 ? -9.840 -0.485 1.624 1.00 96.56 84 TRP A CA 1
ATOM 631 C C . TRP A 1 84 ? -10.111 -1.908 1.125 1.00 96.56 84 TRP A C 1
ATOM 633 O O . TRP A 1 84 ? -9.870 -2.890 1.831 1.00 96.56 84 TRP A O 1
ATOM 643 N N . ALA A 1 85 ? -10.602 -2.052 -0.109 1.00 98.06 85 ALA A N 1
ATOM 644 C CA . ALA A 1 85 ? -10.860 -3.367 -0.690 1.00 98.06 85 ALA A CA 1
ATOM 645 C C . ALA A 1 85 ? -9.566 -4.190 -0.846 1.00 98.06 85 ALA A C 1
ATOM 647 O O . ALA A 1 85 ? -9.563 -5.389 -0.564 1.00 98.06 85 ALA A O 1
ATOM 648 N N . LEU A 1 86 ? -8.450 -3.547 -1.213 1.00 97.88 86 LEU A N 1
ATOM 649 C CA . LEU A 1 86 ? -7.140 -4.195 -1.327 1.00 97.88 86 LEU A CA 1
ATOM 650 C C . LEU A 1 86 ? -6.621 -4.625 0.047 1.00 97.88 86 LEU A C 1
ATOM 652 O O . LEU A 1 86 ? -6.178 -5.764 0.199 1.00 97.88 86 LEU A O 1
ATOM 656 N N . HIS A 1 87 ? -6.736 -3.760 1.059 1.00 96.50 87 HIS A N 1
ATOM 657 C CA . HIS A 1 87 ? -6.332 -4.082 2.430 1.00 96.50 87 HIS A CA 1
ATOM 658 C C . HIS A 1 87 ? -7.127 -5.265 2.993 1.00 96.50 87 HIS A C 1
ATOM 660 O O . HIS A 1 87 ? -6.531 -6.219 3.498 1.00 96.50 87 HIS A O 1
ATOM 666 N N . ARG A 1 88 ? -8.457 -5.279 2.816 1.00 97.50 88 ARG A N 1
ATOM 667 C CA . ARG A 1 88 ? -9.297 -6.430 3.190 1.00 97.50 88 ARG A CA 1
ATOM 668 C C . ARG A 1 88 ? -8.867 -7.709 2.475 1.00 97.50 88 ARG A C 1
ATOM 670 O O . ARG A 1 88 ? -8.743 -8.744 3.128 1.00 97.50 88 ARG A O 1
ATOM 677 N N . ALA A 1 89 ? -8.610 -7.656 1.166 1.00 98.25 89 ALA A N 1
ATOM 678 C CA . ALA A 1 89 ? -8.161 -8.825 0.407 1.00 98.25 89 ALA A CA 1
ATOM 679 C C . ALA A 1 89 ? -6.824 -9.374 0.922 1.00 98.25 89 ALA A C 1
ATOM 681 O O . ALA A 1 89 ? -6.677 -10.585 1.087 1.00 98.25 89 ALA A O 1
ATOM 682 N N . HIS A 1 90 ? -5.858 -8.498 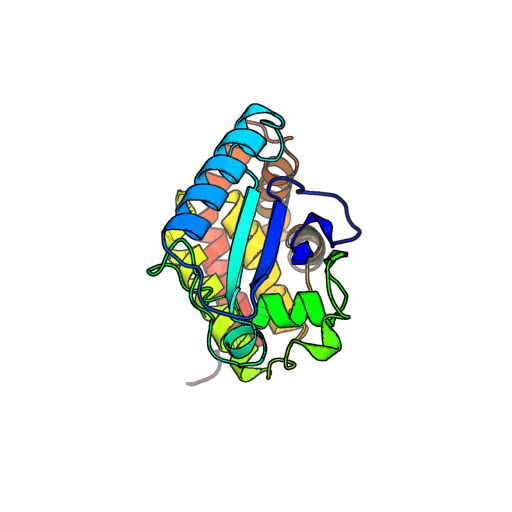1.210 1.00 97.31 90 HIS A N 1
ATOM 683 C CA . HIS A 1 90 ? -4.555 -8.884 1.756 1.00 97.31 90 HIS A CA 1
ATOM 684 C C . HIS A 1 90 ? -4.711 -9.564 3.114 1.00 97.31 90 HIS A C 1
ATOM 686 O O . HIS A 1 90 ? -4.234 -10.685 3.300 1.00 97.31 90 HIS A O 1
ATOM 692 N N . ILE A 1 91 ? -5.432 -8.921 4.031 1.00 97.06 91 ILE A N 1
ATOM 693 C CA . ILE A 1 91 ? -5.666 -9.428 5.384 1.00 97.06 91 ILE A CA 1
ATOM 694 C C . ILE A 1 91 ? -6.375 -10.791 5.345 1.00 97.06 91 ILE A C 1
ATOM 696 O O . ILE A 1 91 ? -5.916 -11.743 5.975 1.00 97.06 91 ILE A O 1
ATOM 700 N N . LEU A 1 92 ? -7.454 -10.926 4.567 1.00 97.50 92 LEU A N 1
ATOM 701 C CA . LEU A 1 92 ? -8.214 -12.178 4.456 1.00 97.50 92 LEU A CA 1
ATOM 702 C C . LEU A 1 92 ? -7.422 -13.311 3.790 1.00 97.50 92 LEU A C 1
ATOM 704 O O . LEU A 1 92 ? -7.661 -14.480 4.089 1.00 97.50 92 LEU A O 1
ATOM 708 N N . ALA A 1 93 ? -6.446 -12.981 2.944 1.00 97.19 93 ALA A N 1
ATOM 709 C CA . ALA A 1 93 ? -5.505 -13.940 2.373 1.00 97.19 93 ALA A CA 1
ATOM 710 C C . ALA A 1 93 ? -4.343 -14.303 3.320 1.00 97.19 93 ALA A C 1
ATOM 712 O O . ALA A 1 93 ? -3.387 -14.962 2.907 1.00 97.19 93 ALA A O 1
ATOM 713 N N . GLY A 1 94 ? -4.393 -13.865 4.582 1.00 96.06 94 GLY A N 1
ATOM 714 C CA . GLY A 1 94 ? -3.365 -14.138 5.582 1.00 96.06 94 GLY A CA 1
ATOM 715 C C . GLY A 1 94 ? -2.125 -13.252 5.456 1.00 96.06 94 GLY A C 1
ATOM 716 O O . GLY A 1 94 ? -1.112 -13.541 6.088 1.00 96.06 94 GLY A O 1
ATOM 717 N N . ARG A 1 95 ? -2.176 -12.158 4.681 1.00 96.12 95 ARG A N 1
ATOM 718 C CA . ARG A 1 95 ? -1.131 -11.116 4.664 1.00 96.12 95 ARG A CA 1
ATOM 719 C C . ARG A 1 95 ? -1.340 -10.143 5.821 1.00 96.12 95 ARG A C 1
ATOM 721 O O . ARG A 1 95 ? -1.414 -8.932 5.640 1.00 96.12 95 ARG A O 1
ATOM 728 N N . CYS A 1 96 ? -1.437 -10.703 7.022 1.00 96.50 96 CYS A N 1
ATOM 729 C CA . CYS A 1 96 ? -1.483 -9.957 8.266 1.00 96.50 96 CYS A CA 1
ATOM 730 C C . CYS A 1 96 ? -0.895 -10.763 9.429 1.00 96.50 96 CYS A C 1
ATOM 732 O O . CYS A 1 96 ? -0.973 -11.992 9.458 1.00 96.50 96 CYS A O 1
ATOM 734 N N . ILE A 1 97 ? -0.391 -10.057 10.435 1.00 96.38 97 ILE A N 1
ATOM 735 C CA . ILE A 1 97 ? -0.026 -10.596 11.741 1.00 96.38 97 ILE A CA 1
ATOM 736 C C . ILE A 1 97 ? -1.086 -10.131 12.743 1.00 96.38 97 ILE A C 1
ATOM 738 O O . ILE A 1 97 ? -1.306 -8.931 12.932 1.00 96.38 97 ILE A O 1
ATOM 742 N N . VAL A 1 98 ? -1.756 -11.082 13.394 1.00 97.44 98 VAL A N 1
ATOM 743 C CA . VAL A 1 98 ? -2.731 -10.785 14.450 1.00 97.44 98 VAL A CA 1
ATOM 744 C C . VAL A 1 98 ? -1.974 -10.466 15.733 1.00 97.44 98 VAL A C 1
ATOM 746 O O . VAL A 1 98 ? -1.456 -11.364 16.389 1.00 97.44 98 VAL A O 1
ATOM 749 N N . LEU A 1 99 ? -1.905 -9.182 16.085 1.00 97.31 99 LEU A N 1
ATOM 750 C CA . LEU A 1 99 ? -1.271 -8.743 17.331 1.00 97.31 99 LEU A CA 1
ATOM 751 C C . LEU A 1 99 ? -2.237 -8.841 18.513 1.00 97.31 99 LEU A C 1
ATOM 753 O O . LEU A 1 99 ? -1.840 -9.198 19.618 1.00 97.31 99 LEU A O 1
ATOM 757 N N . TYR A 1 100 ? -3.513 -8.515 18.285 1.00 97.75 100 TYR A N 1
ATOM 758 C CA . TYR A 1 100 ? -4.559 -8.595 19.302 1.00 97.75 100 TYR A CA 1
ATOM 759 C C . TYR A 1 100 ? -5.953 -8.682 18.672 1.00 97.75 100 TYR A C 1
ATOM 761 O O . TYR A 1 100 ? -6.240 -7.963 17.712 1.00 97.75 100 TYR A O 1
ATOM 769 N N . GLY A 1 101 ? -6.849 -9.475 19.259 1.00 96.19 101 GLY A N 1
ATOM 770 C CA . GLY A 1 101 ? -8.239 -9.618 18.817 1.00 96.19 101 GLY A CA 1
ATOM 771 C C . GLY A 1 101 ? -8.515 -10.928 18.066 1.00 96.19 101 GLY A C 1
ATOM 772 O O . GLY A 1 101 ? -7.688 -11.839 18.094 1.00 96.19 101 GLY A O 1
ATOM 773 N N . PRO A 1 102 ? -9.700 -11.056 17.443 1.00 96.75 102 PRO A N 1
ATOM 774 C CA . PRO A 1 102 ? -10.131 -12.292 16.797 1.00 96.75 102 PRO A CA 1
ATOM 775 C C . PRO A 1 102 ? -9.434 -12.518 15.451 1.00 96.75 102 PRO A C 1
ATOM 777 O O . PRO A 1 102 ? -8.804 -11.616 14.896 1.00 96.75 102 PRO A O 1
ATOM 780 N N . ASP A 1 103 ? -9.619 -13.713 14.893 1.00 97.12 103 ASP A N 1
ATOM 781 C CA . ASP A 1 103 ? -9.280 -14.009 13.501 1.00 97.12 103 ASP A CA 1
ATOM 782 C C . ASP A 1 103 ? -9.934 -12.976 12.550 1.00 97.12 103 ASP A C 1
ATOM 784 O O . ASP A 1 103 ? -11.150 -12.761 12.642 1.00 97.12 103 ASP A O 1
ATOM 788 N N . PRO A 1 104 ? -9.171 -12.353 11.628 1.00 97.25 104 PRO A N 1
ATOM 789 C CA . PRO A 1 104 ? -9.691 -11.392 10.656 1.00 97.25 104 PRO A CA 1
ATOM 790 C C . PRO A 1 104 ? -10.898 -11.877 9.846 1.00 97.25 104 PRO A C 1
ATOM 792 O O . PRO A 1 104 ? -11.754 -11.073 9.477 1.00 97.25 104 PRO A O 1
ATOM 795 N N . ARG A 1 105 ? -11.017 -13.187 9.596 1.00 96.62 105 ARG A N 1
ATOM 796 C CA . ARG A 1 105 ? -12.143 -13.784 8.856 1.00 96.62 105 ARG A CA 1
ATOM 797 C C . ARG A 1 105 ? -13.485 -13.631 9.575 1.00 96.62 105 ARG A C 1
ATOM 799 O O . ARG A 1 105 ? -14.525 -13.720 8.937 1.00 96.62 105 ARG A O 1
ATOM 806 N N . GLY A 1 106 ? -13.471 -13.395 10.890 1.00 96.69 106 GLY A N 1
ATOM 807 C CA . GLY A 1 106 ? -14.663 -13.066 11.679 1.00 96.69 106 GLY A CA 1
ATOM 808 C C . GLY A 1 106 ? -14.987 -11.567 11.737 1.00 96.69 106 GLY A C 1
ATOM 809 O O . GLY A 1 106 ? -15.940 -11.172 12.414 1.00 96.69 106 GLY A O 1
ATOM 810 N N . VAL A 1 107 ? -14.181 -10.725 11.084 1.00 97.44 107 VAL A N 1
ATOM 811 C CA . V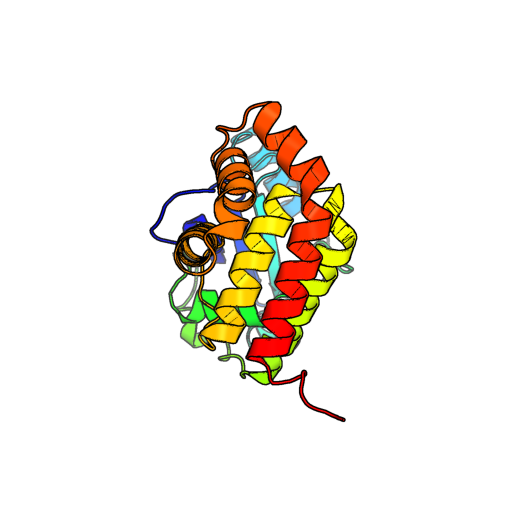AL A 1 107 ? -14.292 -9.261 11.134 1.00 97.44 107 VAL A CA 1
ATOM 812 C C . VAL A 1 107 ? -14.552 -8.674 9.755 1.00 97.44 107 VAL A C 1
ATOM 814 O O . VAL A 1 107 ? -15.480 -7.885 9.617 1.00 97.44 107 VAL A O 1
ATOM 817 N N . TYR A 1 108 ? -13.765 -9.051 8.750 1.00 97.50 108 TYR A N 1
ATOM 818 C CA . TYR A 1 108 ? -13.848 -8.448 7.423 1.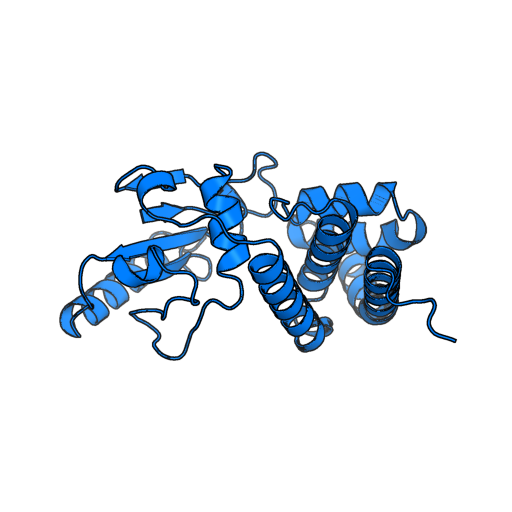00 97.50 108 TYR A CA 1
ATOM 819 C C . TYR A 1 108 ? -14.726 -9.249 6.475 1.00 97.50 108 TYR A C 1
ATOM 821 O O . TYR A 1 108 ? -14.702 -10.479 6.449 1.00 97.50 108 TYR A O 1
ATOM 829 N N . THR A 1 109 ? -15.420 -8.520 5.610 1.00 95.69 109 THR A N 1
ATOM 830 C CA . THR A 1 109 ? -16.128 -9.095 4.466 1.00 95.69 109 THR A CA 1
ATOM 831 C C . THR A 1 109 ? -15.179 -9.194 3.273 1.00 95.69 109 THR A C 1
ATOM 833 O O . THR A 1 109 ? -14.431 -8.251 3.000 1.00 95.69 109 THR A O 1
ATOM 836 N N . SER A 1 110 ? -15.218 -10.317 2.547 1.00 96.62 110 SER A N 1
ATOM 837 C CA . SER A 1 110 ? -14.433 -10.488 1.315 1.00 96.62 110 SER A CA 1
ATOM 838 C C . SER A 1 110 ? -14.863 -9.463 0.257 1.00 96.62 110 SER A C 1
ATOM 840 O O . SER A 1 110 ? -16.065 -9.328 0.026 1.00 96.62 110 SER A O 1
ATOM 842 N N . PRO A 1 111 ? -13.928 -8.727 -0.369 1.00 97.75 111 PRO A N 1
ATOM 843 C CA . PRO A 1 111 ? -14.269 -7.771 -1.416 1.00 97.75 111 PRO A CA 1
ATOM 844 C C . PRO A 1 111 ? -14.701 -8.488 -2.700 1.00 97.75 111 PRO A C 1
ATOM 846 O O . PRO A 1 111 ? -14.187 -9.561 -3.032 1.00 97.75 111 PRO A O 1
ATOM 849 N N . SER A 1 112 ? -15.635 -7.882 -3.432 1.00 97.50 112 SER A N 1
ATOM 850 C CA . SER A 1 112 ? -15.955 -8.300 -4.799 1.00 97.50 112 SER A CA 1
ATOM 851 C C . SER A 1 112 ? -14.835 -7.884 -5.763 1.00 97.50 112 SER A C 1
ATOM 853 O O . SER A 1 112 ? -13.988 -7.061 -5.425 1.00 97.50 112 SER A O 1
ATOM 855 N N . TRP A 1 113 ? -14.815 -8.420 -6.986 1.00 97.31 113 TRP A N 1
ATOM 856 C CA . TRP A 1 113 ? -13.861 -7.932 -7.991 1.00 97.31 113 TRP A CA 1
ATOM 857 C C . TRP A 1 113 ? -14.120 -6.471 -8.385 1.00 97.31 113 TRP A C 1
ATOM 859 O O . TRP A 1 113 ? -13.169 -5.738 -8.600 1.00 97.31 113 TRP A O 1
ATOM 869 N N . GLU A 1 114 ? -15.378 -6.031 -8.398 1.00 97.12 114 GLU A N 1
ATOM 870 C CA . GLU A 1 114 ? -15.747 -4.635 -8.670 1.00 97.12 114 GLU A CA 1
ATOM 871 C C . GLU A 1 114 ? -15.218 -3.681 -7.581 1.00 97.12 114 GLU A C 1
ATOM 873 O O . GLU A 1 114 ? -14.665 -2.620 -7.885 1.00 97.12 114 GLU A O 1
ATOM 878 N N . ASP A 1 115 ? -15.287 -4.097 -6.307 1.00 97.69 115 ASP A N 1
ATOM 879 C CA . ASP A 1 115 ? -14.671 -3.360 -5.194 1.00 97.69 115 ASP A CA 1
ATOM 880 C C . ASP A 1 115 ? -13.152 -3.246 -5.397 1.00 97.69 115 ASP A C 1
ATOM 882 O O . ASP A 1 115 ? -12.547 -2.202 -5.141 1.00 97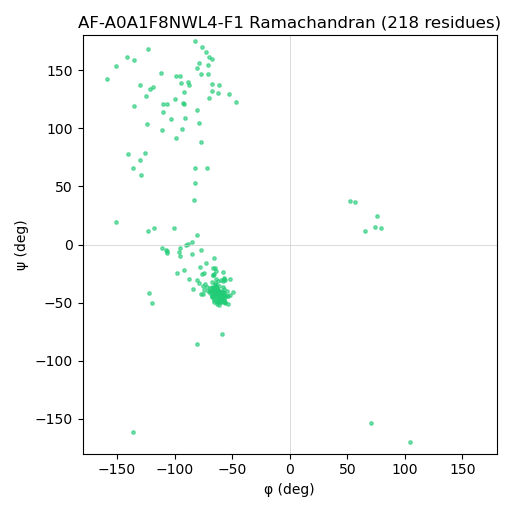.69 115 ASP A O 1
ATOM 886 N N . LEU A 1 116 ? -12.525 -4.343 -5.838 1.00 98.50 116 LEU A N 1
ATOM 887 C CA . LEU A 1 116 ? -11.088 -4.406 -6.084 1.00 98.50 116 LEU A CA 1
ATOM 888 C C . LEU A 1 116 ? -10.675 -3.521 -7.258 1.00 98.50 116 LEU A C 1
ATOM 890 O O . LEU A 1 116 ? -9.700 -2.793 -7.121 1.00 98.50 116 LEU A O 1
ATOM 894 N N . GLU A 1 117 ? -11.407 -3.535 -8.370 1.00 97.69 117 GLU A N 1
ATOM 895 C CA . GLU A 1 117 ? -11.152 -2.657 -9.519 1.00 97.69 117 GLU A CA 1
ATOM 896 C C . GLU A 1 117 ? -11.248 -1.184 -9.125 1.00 97.69 117 GLU A C 1
ATOM 898 O O . GLU A 1 117 ? -10.345 -0.410 -9.432 1.00 97.69 117 GLU A O 1
ATOM 903 N N . THR A 1 118 ? -12.266 -0.806 -8.348 1.00 97.44 118 THR A N 1
ATOM 904 C CA . THR A 1 118 ? -12.413 0.568 -7.841 1.00 97.44 118 THR A CA 1
ATOM 905 C C . THR A 1 118 ? -11.208 1.002 -6.995 1.00 97.44 118 THR A C 1
ATOM 907 O O . THR A 1 118 ? -10.701 2.121 -7.128 1.00 97.44 118 THR A O 1
ATOM 910 N N . ALA A 1 119 ? -10.704 0.111 -6.138 1.00 98.00 119 ALA A N 1
ATOM 911 C CA . ALA A 1 119 ? -9.520 0.386 -5.330 1.00 98.00 119 ALA A CA 1
ATOM 912 C C . ALA A 1 119 ? -8.222 0.397 -6.164 1.00 98.00 119 ALA A C 1
ATOM 914 O O . ALA A 1 119 ? -7.346 1.226 -5.922 1.00 98.00 119 ALA A O 1
ATOM 915 N N . LEU A 1 120 ? -8.097 -0.467 -7.179 1.00 98.38 120 LEU A N 1
ATOM 916 C CA . LEU A 1 120 ? -6.975 -0.448 -8.127 1.00 98.38 120 LEU A CA 1
ATOM 917 C C . LEU A 1 120 ? -6.941 0.858 -8.934 1.00 98.38 120 LEU A C 1
ATOM 919 O O . LEU A 1 120 ? -5.858 1.392 -9.169 1.00 98.38 120 LEU A O 1
ATOM 923 N N . GLU A 1 121 ? -8.095 1.405 -9.320 1.00 97.88 121 GLU A N 1
ATOM 924 C CA . GLU A 1 121 ? -8.161 2.722 -9.967 1.00 97.88 121 GLU A CA 1
ATOM 925 C C . GLU A 1 121 ? -7.768 3.854 -9.021 1.00 97.88 121 GLU A C 1
ATOM 927 O O . GLU A 1 121 ? -7.030 4.754 -9.412 1.00 97.88 121 GLU A O 1
ATOM 932 N N . SER A 1 122 ? -8.167 3.778 -7.751 1.00 97.12 122 SER A N 1
ATOM 933 C CA . SER A 1 122 ? -7.739 4.753 -6.740 1.00 97.12 122 SER A CA 1
ATOM 934 C C . SER A 1 122 ? -6.212 4.752 -6.553 1.00 97.12 122 SER A C 1
ATOM 936 O O . SER A 1 122 ? -5.585 5.811 -6.469 1.00 97.12 122 SER A O 1
ATOM 938 N N . GLU A 1 123 ? -5.587 3.570 -6.560 1.00 97.94 123 GLU A N 1
ATOM 939 C CA . GLU A 1 123 ? -4.126 3.407 -6.542 1.00 97.94 123 GLU A CA 1
ATOM 940 C C . GLU A 1 123 ? -3.458 3.961 -7.809 1.00 97.94 123 GLU A C 1
ATOM 942 O O . GLU A 1 123 ? -2.400 4.594 -7.737 1.00 97.94 123 GLU A O 1
ATOM 947 N N . HIS A 1 124 ? -4.067 3.747 -8.975 1.00 98.19 124 HIS A N 1
ATOM 948 C CA . HIS A 1 124 ? -3.595 4.298 -10.243 1.00 98.19 124 HIS A CA 1
ATOM 949 C C . HIS A 1 124 ? -3.681 5.833 -10.262 1.00 98.19 124 HIS A C 1
ATOM 951 O O . HIS A 1 124 ? -2.723 6.502 -10.656 1.00 98.19 124 HIS A O 1
ATOM 957 N N . ASP A 1 125 ? -4.769 6.409 -9.753 1.00 97.94 125 ASP A N 1
ATOM 958 C CA . ASP A 1 125 ? -4.942 7.853 -9.602 1.00 97.94 125 ASP A CA 1
ATOM 959 C C . ASP A 1 125 ? -3.955 8.473 -8.611 1.00 97.94 125 ASP A C 1
ATOM 961 O O . ASP A 1 125 ? -3.514 9.612 -8.801 1.00 97.94 125 ASP A O 1
ATOM 965 N N . TYR A 1 126 ? -3.593 7.747 -7.552 1.00 96.75 126 TYR A N 1
ATOM 966 C CA . TYR A 1 126 ? -2.510 8.154 -6.662 1.00 96.75 126 TYR A CA 1
ATOM 967 C C . TYR A 1 126 ? -1.180 8.198 -7.419 1.00 96.75 126 TYR A C 1
ATOM 969 O O . TYR A 1 126 ? -0.508 9.229 -7.418 1.00 96.75 126 TYR A O 1
ATOM 977 N N . VAL A 1 127 ? -0.831 7.122 -8.136 1.00 98.00 127 VAL A N 1
ATOM 978 C CA . VAL A 1 127 ? 0.391 7.068 -8.955 1.00 98.00 127 VAL A CA 1
ATOM 979 C C . VAL A 1 127 ? 0.449 8.248 -9.917 1.00 98.00 127 VAL A C 1
ATOM 981 O O . VAL A 1 127 ? 1.439 8.973 -9.921 1.00 98.00 127 VAL A O 1
ATOM 984 N N . ARG A 1 128 ? -0.621 8.488 -10.681 1.00 97.88 128 ARG A N 1
ATOM 985 C CA . ARG A 1 128 ? -0.710 9.574 -11.666 1.00 97.88 128 ARG A CA 1
ATOM 986 C C . ARG A 1 128 ? -0.409 10.947 -11.063 1.00 97.88 128 ARG A C 1
ATOM 988 O O . ARG A 1 128 ? 0.252 11.759 -11.707 1.00 97.88 128 ARG A O 1
ATOM 995 N N . ARG A 1 129 ? -0.882 11.214 -9.842 1.00 97.56 129 ARG A N 1
ATOM 996 C CA . ARG A 1 129 ? -0.661 12.489 -9.138 1.00 97.56 129 ARG A CA 1
ATOM 997 C C . ARG A 1 129 ? 0.746 12.631 -8.560 1.00 97.56 129 ARG A C 1
ATOM 999 O O . ARG A 1 129 ? 1.207 13.758 -8.434 1.00 97.56 129 ARG A O 1
ATOM 1006 N N . HIS A 1 130 ? 1.418 11.519 -8.268 1.00 97.31 130 HIS A N 1
ATOM 1007 C CA . HIS A 1 130 ? 2.676 11.491 -7.517 1.00 97.31 130 HIS A CA 1
ATOM 1008 C C . HIS A 1 130 ? 3.875 10.927 -8.295 1.00 97.31 130 HIS A C 1
ATOM 1010 O O . HIS A 1 130 ? 4.917 10.644 -7.700 1.00 97.31 130 HIS A O 1
ATOM 1016 N N . LEU A 1 131 ? 3.768 10.795 -9.625 1.00 95.94 131 LEU A N 1
ATOM 1017 C CA . LEU A 1 131 ? 4.823 10.233 -10.484 1.00 95.94 131 LEU A CA 1
ATOM 1018 C C . LEU A 1 131 ? 6.205 10.844 -10.224 1.00 95.94 131 LEU A C 1
ATOM 1020 O O . LEU A 1 131 ? 7.203 10.129 -10.236 1.00 95.94 131 LEU A O 1
ATOM 1024 N N . ARG A 1 132 ? 6.266 12.162 -10.008 1.00 94.69 132 ARG A N 1
ATOM 1025 C CA . ARG A 1 132 ? 7.527 12.892 -9.802 1.00 94.69 132 ARG A CA 1
ATOM 1026 C C . ARG A 1 132 ? 7.933 13.011 -8.338 1.00 94.69 132 ARG A C 1
ATOM 1028 O O . ARG A 1 132 ? 9.115 13.190 -8.073 1.00 94.69 132 ARG A O 1
ATOM 1035 N N . ASP A 1 133 ? 6.981 12.883 -7.420 1.00 96.12 133 ASP A N 1
ATOM 1036 C CA . ASP A 1 133 ? 7.234 13.001 -5.983 1.00 96.12 133 ASP A CA 1
ATOM 1037 C C . ASP A 1 133 ? 7.885 11.71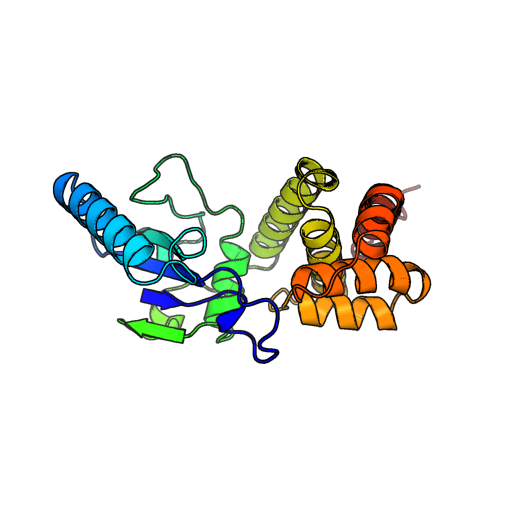8 -5.453 1.00 96.12 133 ASP A C 1
ATOM 1039 O O . ASP A 1 133 ? 8.850 11.762 -4.693 1.00 96.12 133 ASP A O 1
ATOM 1043 N N . TYR A 1 134 ? 7.387 10.560 -5.908 1.00 95.56 134 TYR A N 1
ATOM 1044 C CA . TYR A 1 134 ? 7.809 9.242 -5.430 1.00 95.56 134 TYR A CA 1
ATOM 1045 C C . TYR A 1 134 ? 8.009 8.261 -6.600 1.00 95.56 134 TYR A C 1
ATOM 1047 O O . TYR A 1 134 ? 7.273 7.274 -6.723 1.00 95.56 134 TYR A O 1
ATOM 1055 N N . PRO A 1 135 ? 8.999 8.481 -7.485 1.00 97.31 135 PRO A N 1
ATOM 1056 C CA . PRO A 1 135 ? 9.105 7.735 -8.739 1.00 97.31 135 PRO A CA 1
ATOM 1057 C C . PRO A 1 135 ? 9.344 6.236 -8.520 1.00 97.31 135 PRO A C 1
ATOM 1059 O O . PRO A 1 135 ? 8.693 5.414 -9.161 1.00 97.31 135 PRO A O 1
ATOM 1062 N N . ALA A 1 136 ? 10.197 5.849 -7.564 1.00 97.38 136 ALA A N 1
ATOM 1063 C CA . ALA A 1 136 ? 10.415 4.436 -7.242 1.00 97.38 136 ALA A CA 1
ATOM 1064 C C . ALA A 1 136 ? 9.131 3.751 -6.745 1.00 97.38 136 ALA A C 1
ATOM 1066 O O . ALA A 1 136 ? 8.780 2.673 -7.224 1.00 97.38 136 ALA A O 1
ATOM 1067 N N . TYR A 1 137 ? 8.397 4.395 -5.830 1.00 96.19 137 TYR A N 1
ATOM 1068 C CA . TYR A 1 137 ? 7.105 3.894 -5.356 1.00 96.19 137 TYR A CA 1
ATOM 1069 C C . TYR A 1 137 ? 6.131 3.701 -6.521 1.00 96.19 137 TYR A C 1
ATOM 1071 O O . TYR A 1 137 ? 5.516 2.641 -6.643 1.00 96.19 137 TYR A O 1
ATOM 1079 N N . CYS A 1 138 ? 6.032 4.701 -7.400 1.00 98.38 138 CYS A N 1
ATOM 1080 C CA . CYS A 1 138 ? 5.139 4.681 -8.550 1.00 98.38 138 CYS A CA 1
ATOM 1081 C C . CYS A 1 138 ? 5.474 3.546 -9.522 1.00 98.38 138 CYS A C 1
ATOM 1083 O O . CYS A 1 138 ? 4.571 2.804 -9.898 1.00 98.38 138 CYS A O 1
ATOM 1085 N N . VAL A 1 139 ? 6.752 3.338 -9.869 1.00 98.69 139 VAL A N 1
ATOM 1086 C CA . VAL A 1 139 ? 7.178 2.213 -10.725 1.00 98.69 139 VAL A CA 1
ATOM 1087 C C . VAL A 1 139 ? 6.750 0.875 -10.126 1.00 98.69 139 VAL A C 1
ATOM 1089 O O . VAL A 1 139 ? 6.143 0.048 -10.810 1.00 98.69 139 VAL A O 1
ATOM 1092 N N . LEU A 1 140 ? 7.030 0.656 -8.839 1.00 98.38 140 LEU A N 1
ATOM 1093 C CA . LEU A 1 140 ? 6.695 -0.603 -8.177 1.00 98.38 140 LEU A CA 1
ATOM 1094 C C . LEU A 1 140 ? 5.180 -0.803 -8.048 1.00 98.38 140 LEU A C 1
ATOM 1096 O O . LEU A 1 140 ? 4.690 -1.924 -8.198 1.00 98.38 140 LEU A O 1
ATOM 1100 N N . ASN A 1 141 ? 4.426 0.270 -7.797 1.00 98.31 141 ASN A N 1
ATOM 1101 C CA . ASN A 1 141 ? 2.973 0.193 -7.723 1.00 98.31 141 ASN A CA 1
ATOM 1102 C C . ASN A 1 141 ? 2.352 -0.083 -9.098 1.00 98.31 141 ASN A C 1
ATOM 1104 O O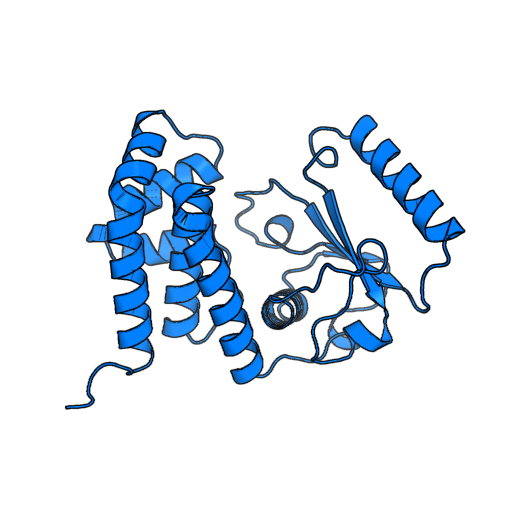 . ASN A 1 141 ? 1.465 -0.921 -9.191 1.00 98.31 141 ASN A O 1
ATOM 1108 N N . LEU A 1 142 ? 2.865 0.520 -10.175 1.00 98.81 142 LEU A N 1
ATOM 1109 C CA . LEU A 1 142 ? 2.448 0.208 -11.547 1.00 98.81 142 LEU A CA 1
ATOM 1110 C C . LEU A 1 142 ? 2.704 -1.261 -11.898 1.00 98.81 142 LEU A C 1
ATOM 1112 O O . LEU A 1 142 ? 1.828 -1.903 -12.469 1.00 98.81 142 LEU A O 1
ATOM 1116 N N . CYS A 1 143 ? 3.850 -1.830 -11.502 1.00 98.75 143 CYS A N 1
ATOM 1117 C CA . CYS A 1 143 ? 4.101 -3.266 -11.674 1.00 98.75 143 CYS A CA 1
ATOM 1118 C C . CYS A 1 143 ? 3.021 -4.109 -10.976 1.00 98.75 143 CYS A C 1
ATOM 1120 O O . CYS A 1 143 ? 2.491 -5.052 -11.566 1.00 98.75 143 CYS A O 1
ATOM 1122 N N . ARG A 1 144 ? 2.660 -3.736 -9.739 1.00 98.56 144 ARG A N 1
ATOM 1123 C CA . ARG A 1 144 ? 1.590 -4.386 -8.969 1.00 98.56 144 ARG A CA 1
ATOM 1124 C C . ARG A 1 144 ? 0.230 -4.259 -9.649 1.00 98.56 144 ARG A C 1
ATOM 1126 O O . ARG A 1 144 ? -0.495 -5.248 -9.708 1.00 98.56 144 ARG A O 1
ATOM 1133 N N . LEU A 1 145 ? -0.108 -3.088 -10.185 1.00 98.69 145 LEU A N 1
ATOM 1134 C CA . LEU A 1 145 ? -1.365 -2.858 -10.903 1.00 98.69 145 LEU A CA 1
ATOM 1135 C C . LEU A 1 145 ? -1.454 -3.715 -12.171 1.00 98.69 145 LEU A C 1
ATOM 1137 O O . LEU A 1 145 ? -2.431 -4.442 -12.343 1.00 98.69 145 LEU A O 1
ATOM 1141 N N . ILE A 1 146 ? -0.413 -3.705 -13.014 1.00 98.62 146 ILE A N 1
ATOM 1142 C CA . ILE A 1 146 ? -0.367 -4.523 -14.237 1.00 98.62 146 ILE A CA 1
ATOM 1143 C C . ILE A 1 146 ? -0.567 -6.002 -13.892 1.00 98.62 146 ILE A C 1
ATOM 1145 O O . ILE A 1 146 ? -1.419 -6.659 -14.491 1.00 98.62 146 ILE A O 1
ATOM 1149 N N . GLN A 1 147 ? 0.179 -6.525 -12.912 1.00 98.69 147 GLN A N 1
ATOM 1150 C CA . GLN A 1 147 ? 0.052 -7.926 -12.517 1.00 98.69 147 GLN A CA 1
ATOM 1151 C C . GLN A 1 147 ? -1.333 -8.233 -11.933 1.00 98.69 147 GLN A C 1
ATOM 1153 O O . GLN A 1 147 ? -1.892 -9.294 -12.223 1.00 98.69 147 GLN A O 1
ATOM 1158 N N . SER A 1 148 ? -1.901 -7.308 -11.152 1.00 98.56 148 SER A N 1
ATOM 1159 C CA . SER A 1 148 ? -3.225 -7.477 -10.547 1.00 98.56 148 SER A CA 1
ATOM 1160 C C . SER A 1 148 ? -4.302 -7.673 -11.604 1.00 98.56 148 SER A C 1
ATOM 1162 O O . SER A 1 148 ? -5.081 -8.619 -11.507 1.00 98.56 148 SER A O 1
ATOM 1164 N N . TYR A 1 149 ? -4.298 -6.849 -12.655 1.00 98.31 149 TYR A N 1
ATOM 1165 C CA . TYR A 1 149 ? -5.208 -7.018 -13.787 1.00 98.31 149 TYR A CA 1
ATOM 1166 C C . TYR A 1 149 ? -4.892 -8.281 -14.596 1.00 98.31 149 TYR A C 1
ATOM 1168 O O . TYR A 1 149 ? -5.802 -9.044 -14.907 1.00 98.31 149 TYR A O 1
ATOM 1176 N N . ALA A 1 150 ? -3.616 -8.545 -14.902 1.00 97.88 150 ALA A N 1
ATOM 1177 C CA . ALA A 1 150 ? -3.213 -9.677 -15.745 1.00 97.88 150 ALA A CA 1
ATOM 1178 C C . ALA A 1 150 ? -3.592 -11.038 -15.146 1.00 97.88 150 ALA A C 1
ATOM 1180 O O . ALA A 1 150 ? -3.917 -11.976 -15.870 1.00 97.88 150 ALA A O 1
ATOM 1181 N N . THR A 1 151 ? -3.521 -11.151 -13.820 1.00 97.38 151 THR A N 1
ATOM 1182 C CA . THR A 1 151 ? -3.732 -12.411 -13.093 1.00 97.38 151 THR A CA 1
ATOM 1183 C C . THR A 1 151 ? -5.059 -12.460 -12.348 1.00 97.38 151 THR A C 1
ATOM 1185 O O . THR A 1 151 ? -5.395 -13.491 -11.766 1.00 97.38 151 THR A O 1
ATOM 1188 N N . ARG A 1 152 ? -5.807 -11.350 -12.348 1.00 96.94 152 ARG A N 1
ATOM 1189 C CA . ARG A 1 152 ? -7.023 -11.161 -11.556 1.00 96.94 152 ARG A CA 1
ATOM 1190 C C . ARG A 1 152 ? -6.807 -11.476 -10.064 1.00 96.94 152 ARG A C 1
ATOM 1192 O O . ARG A 1 152 ? -7.670 -12.045 -9.396 1.00 96.94 152 ARG A O 1
ATOM 1199 N N . ASN A 1 153 ? -5.628 -11.120 -9.551 1.00 97.75 153 ASN A N 1
ATOM 1200 C CA . ASN A 1 153 ? -5.191 -11.365 -8.179 1.00 97.75 153 ASN A CA 1
ATOM 1201 C C . ASN A 1 153 ? -4.533 -10.109 -7.600 1.00 97.75 153 ASN A C 1
ATOM 1203 O O . ASN A 1 153 ? -3.498 -9.674 -8.084 1.00 97.75 153 ASN A O 1
ATOM 1207 N N . VAL A 1 154 ? -5.093 -9.566 -6.522 1.00 98.00 154 VAL A N 1
ATOM 1208 C CA . VAL A 1 154 ? -4.586 -8.347 -5.870 1.00 98.00 154 VAL A CA 1
ATOM 1209 C C . VAL A 1 154 ? -3.646 -8.613 -4.695 1.00 98.00 154 VAL A C 1
ATOM 1211 O O . VAL A 1 154 ? -3.044 -7.677 -4.169 1.00 98.00 154 VAL A O 1
ATOM 1214 N N . VAL A 1 155 ? -3.521 -9.865 -4.239 1.00 97.44 155 VAL A N 1
ATOM 1215 C CA . VAL A 1 155 ? -2.720 -10.244 -3.062 1.00 97.44 155 VAL A CA 1
ATOM 1216 C C . VAL A 1 155 ? -1.254 -10.383 -3.466 1.00 97.44 155 VAL A C 1
ATOM 1218 O O . VAL A 1 155 ? -0.672 -11.469 -3.477 1.00 97.44 155 VAL A O 1
ATOM 1221 N N . LEU A 1 156 ? -0.670 -9.251 -3.845 1.00 96.94 156 LEU A N 1
ATOM 1222 C CA . LEU A 1 156 ? 0.657 -9.139 -4.429 1.00 96.94 156 LEU A CA 1
ATOM 1223 C C . LEU A 1 156 ? 1.463 -8.067 -3.694 1.00 96.94 156 LEU A C 1
ATOM 1225 O O . LEU A 1 156 ? 0.966 -6.972 -3.407 1.00 96.94 156 LEU A O 1
ATOM 1229 N N . SER A 1 157 ? 2.730 -8.371 -3.421 1.00 95.81 157 SER A N 1
ATOM 1230 C CA . SER A 1 157 ? 3.682 -7.388 -2.916 1.00 95.81 157 SER A CA 1
ATOM 1231 C C . SER A 1 157 ? 4.216 -6.537 -4.072 1.00 95.81 157 SER A C 1
ATOM 1233 O O . SER A 1 157 ? 4.320 -6.996 -5.214 1.00 95.81 157 SER A O 1
ATOM 1235 N N . LYS A 1 158 ? 4.607 -5.291 -3.784 1.00 95.69 158 LYS A N 1
ATOM 1236 C CA . LYS A 1 158 ? 5.297 -4.418 -4.751 1.00 95.69 158 LYS A CA 1
ATOM 1237 C C . LYS A 1 158 ? 6.590 -5.065 -5.270 1.00 95.69 158 LYS A C 1
ATOM 1239 O O . LYS A 1 158 ? 6.862 -5.052 -6.467 1.00 95.69 158 LYS A O 1
ATOM 1244 N N . TYR A 1 159 ? 7.347 -5.694 -4.373 1.00 95.81 159 TYR A N 1
ATOM 1245 C CA . TYR A 1 159 ? 8.602 -6.373 -4.693 1.00 95.81 159 TYR A CA 1
ATOM 1246 C C . TYR A 1 159 ? 8.407 -7.595 -5.605 1.00 95.81 159 TYR A C 1
ATOM 1248 O O . TYR A 1 159 ? 9.074 -7.717 -6.633 1.00 95.81 159 TYR A O 1
ATOM 1256 N N . GLY A 1 160 ? 7.471 -8.482 -5.262 1.00 96.56 160 GLY A N 1
ATOM 1257 C CA . GLY A 1 160 ? 7.134 -9.656 -6.066 1.00 96.56 160 GLY A CA 1
ATOM 1258 C C . GLY A 1 160 ? 6.602 -9.265 -7.443 1.00 96.56 160 GLY A C 1
ATOM 1259 O O . GLY A 1 160 ? 7.020 -9.837 -8.448 1.00 96.56 160 GLY A O 1
ATOM 1260 N N . SER A 1 161 ? 5.775 -8.218 -7.502 1.00 98.12 161 SER A N 1
ATOM 1261 C CA . SER A 1 161 ? 5.240 -7.709 -8.769 1.00 98.12 161 SER A CA 1
ATOM 1262 C C . SER A 1 161 ? 6.311 -7.107 -9.668 1.00 98.12 161 SER A C 1
ATOM 1264 O O . SER A 1 161 ? 6.286 -7.301 -10.879 1.00 98.12 161 SER A O 1
ATOM 1266 N N . ALA A 1 162 ? 7.290 -6.413 -9.090 1.00 97.94 162 ALA A N 1
ATOM 1267 C CA . ALA A 1 162 ? 8.430 -5.894 -9.833 1.00 97.94 162 ALA A CA 1
ATOM 1268 C C . ALA A 1 162 ? 9.315 -7.017 -10.396 1.00 97.94 162 ALA A C 1
ATOM 1270 O O . ALA A 1 162 ? 9.745 -6.935 -11.544 1.00 97.94 162 ALA A O 1
ATOM 1271 N N . LYS A 1 163 ? 9.549 -8.099 -9.637 1.00 96.81 163 LYS A N 1
ATOM 1272 C CA . LYS A 1 163 ? 10.262 -9.279 -10.159 1.00 96.81 163 LYS A CA 1
ATOM 1273 C C . LYS A 1 163 ? 9.531 -9.911 -11.337 1.00 96.81 163 LYS A C 1
ATOM 1275 O O . LYS A 1 163 ? 10.136 -10.104 -12.384 1.00 96.81 163 LYS A O 1
ATOM 1280 N N . TRP A 1 164 ? 8.232 -10.148 -11.182 1.00 97.88 164 TRP A N 1
ATOM 1281 C CA . TRP A 1 164 ? 7.389 -10.654 -12.261 1.00 97.88 164 TRP A CA 1
ATOM 1282 C C . TRP A 1 164 ? 7.436 -9.741 -13.498 1.00 97.88 164 TRP A C 1
ATOM 1284 O O . TRP A 1 164 ? 7.618 -10.217 -14.616 1.00 97.88 164 TRP A O 1
ATOM 1294 N N . ALA A 1 165 ? 7.357 -8.421 -13.311 1.00 98.06 165 ALA A N 1
ATOM 1295 C CA . ALA A 1 165 ? 7.389 -7.466 -14.414 1.00 98.06 165 ALA A CA 1
ATOM 1296 C C . ALA A 1 165 ? 8.719 -7.485 -15.184 1.00 98.06 165 ALA A C 1
ATOM 1298 O O . ALA A 1 165 ? 8.703 -7.324 -16.399 1.00 98.06 165 ALA A O 1
ATOM 1299 N N . ARG A 1 166 ? 9.860 -7.722 -14.521 1.00 96.56 166 ARG A N 1
ATOM 1300 C CA . ARG A 1 166 ? 11.167 -7.860 -15.196 1.00 96.56 166 ARG A CA 1
ATOM 1301 C C . ARG A 1 166 ? 11.226 -9.072 -16.120 1.00 96.56 166 ARG A C 1
ATOM 1303 O O . ARG A 1 166 ? 11.866 -9.006 -17.164 1.00 96.56 166 ARG A O 1
ATOM 1310 N N . GLU A 1 167 ? 10.568 -10.162 -15.738 1.00 96.12 167 GLU A N 1
ATOM 1311 C CA . GLU A 1 167 ? 10.512 -11.390 -16.535 1.00 96.12 167 GLU A CA 1
ATOM 1312 C C . GLU A 1 167 ? 9.567 -11.236 -17.733 1.00 96.12 167 GLU A C 1
ATOM 1314 O O . GLU A 1 167 ? 9.898 -11.638 -18.846 1.00 96.12 167 GLU A O 1
ATOM 1319 N N . VAL A 1 168 ? 8.401 -10.619 -17.516 1.00 97.38 168 VAL A N 1
ATOM 1320 C CA . VAL A 1 168 ? 7.365 -10.461 -18.550 1.00 97.38 168 VAL A CA 1
ATOM 1321 C C . VAL A 1 168 ? 7.657 -9.295 -19.499 1.00 97.38 168 VAL A C 1
ATOM 1323 O O . VAL A 1 168 ? 7.301 -9.350 -20.677 1.00 97.38 168 VAL A O 1
ATOM 1326 N N . TYR A 1 169 ? 8.330 -8.251 -19.015 1.00 97.19 169 TYR A N 1
ATOM 1327 C CA . TYR A 1 169 ? 8.635 -7.035 -19.767 1.00 97.19 169 TYR A CA 1
ATOM 1328 C C . TYR A 1 169 ? 10.124 -6.669 -19.665 1.00 97.19 169 TYR A C 1
ATOM 1330 O O . TYR A 1 169 ? 10.474 -5.675 -19.021 1.00 97.19 169 TYR A O 1
ATOM 1338 N N . PRO A 1 170 ? 11.022 -7.417 -20.336 1.00 96.25 170 PRO A N 1
ATOM 1339 C CA . PRO A 1 170 ? 12.463 -7.167 -20.274 1.00 96.25 170 PRO A CA 1
ATOM 1340 C C . PRO A 1 170 ? 12.864 -5.747 -20.695 1.00 96.25 170 PRO A C 1
ATOM 1342 O O . PRO A 1 170 ? 13.833 -5.197 -20.186 1.00 96.25 170 PRO A O 1
ATOM 1345 N N . GLN A 1 171 ? 12.096 -5.106 -21.581 1.00 95.75 171 GLN A N 1
ATOM 1346 C CA . GLN A 1 171 ? 12.326 -3.717 -21.989 1.00 95.75 171 GLN A CA 1
ATOM 1347 C C . GLN A 1 171 ? 12.153 -2.704 -20.846 1.00 95.75 171 GLN A C 1
ATOM 1349 O O . GLN A 1 171 ? 12.686 -1.600 -20.913 1.00 95.75 171 GLN A O 1
ATOM 1354 N N . SER A 1 172 ? 11.400 -3.063 -19.807 1.00 96.69 172 SER A N 1
ATOM 1355 C CA . SER A 1 172 ? 11.185 -2.244 -18.614 1.00 96.69 172 SER A CA 1
ATOM 1356 C C . SER A 1 172 ? 12.148 -2.595 -17.480 1.00 96.69 172 SER A C 1
ATOM 1358 O O . SER A 1 172 ? 12.124 -1.943 -16.439 1.00 96.69 172 SER A O 1
ATOM 1360 N N . GLU A 1 173 ? 13.002 -3.604 -17.662 1.00 97.00 173 GLU A N 1
ATOM 1361 C CA . GLU A 1 173 ? 13.911 -4.096 -16.628 1.00 97.00 173 GLU A CA 1
ATOM 1362 C C . GLU A 1 173 ? 14.788 -2.993 -16.008 1.00 97.00 173 GLU A C 1
ATOM 1364 O O . GLU A 1 173 ? 14.805 -2.926 -14.777 1.00 97.00 173 GLU A O 1
ATOM 1369 N N . PRO A 1 174 ? 15.396 -2.058 -16.773 1.00 97.94 174 PRO A N 1
ATOM 1370 C CA . PRO A 1 174 ? 16.299 -1.069 -16.185 1.00 97.94 174 PRO A CA 1
ATOM 1371 C C . PRO A 1 174 ? 15.622 -0.134 -15.173 1.00 97.94 174 PRO A C 1
ATOM 1373 O O . PRO A 1 174 ? 16.156 0.112 -14.091 1.00 97.94 174 PRO A O 1
ATOM 1376 N N . ILE A 1 175 ? 14.427 0.380 -15.495 1.00 98.38 175 ILE A N 1
ATOM 1377 C CA . ILE A 1 175 ? 13.705 1.291 -14.593 1.00 98.38 175 ILE A CA 1
ATOM 1378 C C . ILE A 1 175 ? 13.116 0.538 -13.392 1.00 98.38 175 ILE A C 1
ATOM 1380 O O . ILE A 1 175 ? 13.096 1.063 -12.277 1.00 98.38 175 ILE A O 1
ATOM 1384 N N . VAL A 1 176 ? 12.685 -0.711 -13.593 1.00 98.50 176 VAL A N 1
ATOM 1385 C CA . VAL A 1 176 ? 12.172 -1.556 -12.509 1.00 98.50 176 VAL A CA 1
ATOM 1386 C C . VAL A 1 176 ? 13.294 -1.961 -11.547 1.00 98.50 176 VAL A C 1
ATOM 1388 O O . VAL A 1 176 ? 13.076 -1.924 -10.335 1.00 98.50 176 VAL A O 1
ATOM 1391 N N . ASP A 1 177 ? 14.500 -2.286 -12.032 1.00 98.00 177 ASP A N 1
ATOM 1392 C CA . ASP A 1 177 ? 15.653 -2.544 -11.155 1.00 98.00 177 ASP A CA 1
ATOM 1393 C C . ASP A 1 177 ? 16.028 -1.283 -10.375 1.00 98.00 177 ASP A C 1
ATOM 1395 O O . ASP A 1 177 ? 16.147 -1.351 -9.155 1.00 98.00 177 ASP A O 1
ATOM 1399 N N . ALA A 1 178 ? 16.093 -0.113 -11.021 1.00 98.19 178 ALA A N 1
ATOM 1400 C CA . ALA A 1 178 ? 16.360 1.145 -10.323 1.00 98.19 178 ALA A CA 1
ATOM 1401 C C . ALA A 1 178 ? 15.348 1.425 -9.197 1.00 98.19 178 ALA A C 1
ATOM 1403 O O . ALA A 1 178 ? 15.747 1.777 -8.084 1.00 98.19 178 ALA A O 1
ATOM 1404 N N . ALA A 1 179 ? 14.054 1.192 -9.440 1.00 97.94 179 ALA A N 1
ATOM 1405 C CA . ALA A 1 179 ? 13.020 1.325 -8.415 1.00 97.94 179 ALA A CA 1
ATOM 1406 C C . ALA A 1 179 ? 13.209 0.329 -7.258 1.00 97.94 179 ALA A C 1
ATOM 1408 O O . ALA A 1 179 ? 13.083 0.705 -6.090 1.00 97.94 179 ALA A O 1
ATOM 1409 N N . LEU A 1 180 ? 13.564 -0.924 -7.562 1.00 96.69 180 LEU A N 1
ATOM 1410 C CA . LEU A 1 180 ? 13.896 -1.932 -6.553 1.00 96.69 180 LEU A CA 1
ATOM 1411 C C . LEU A 1 180 ? 15.111 -1.517 -5.717 1.00 96.69 180 LEU A C 1
ATOM 1413 O O . LEU A 1 180 ? 15.065 -1.648 -4.496 1.00 96.69 180 LEU A O 1
ATOM 1417 N N . ARG A 1 181 ? 16.164 -0.955 -6.325 1.00 96.19 181 ARG A N 1
ATOM 1418 C CA . ARG A 1 181 ? 17.340 -0.469 -5.583 1.00 96.19 181 ARG A CA 1
ATOM 1419 C C . ARG A 1 181 ? 16.979 0.632 -4.598 1.00 96.19 181 ARG A C 1
ATOM 1421 O O . ARG A 1 181 ? 17.463 0.594 -3.469 1.00 96.19 181 ARG A O 1
ATOM 1428 N N . VAL A 1 182 ? 16.118 1.576 -4.985 1.00 94.75 182 VAL A N 1
ATOM 1429 C CA . VAL A 1 182 ? 15.622 2.615 -4.063 1.00 94.75 182 VAL A CA 1
ATOM 1430 C C . VAL A 1 182 ? 14.846 1.973 -2.917 1.00 94.75 182 VAL A C 1
ATOM 1432 O O . VAL A 1 182 ? 15.136 2.232 -1.751 1.00 94.75 182 VAL A O 1
ATOM 1435 N N . TYR A 1 183 ? 13.918 1.071 -3.235 1.00 91.44 183 TYR A N 1
ATOM 1436 C CA . TYR A 1 183 ? 13.078 0.391 -2.248 1.00 91.44 183 TYR A CA 1
ATOM 1437 C C . TYR A 1 183 ? 13.875 -0.466 -1.252 1.00 91.44 183 TYR A C 1
ATOM 1439 O O . TYR A 1 183 ? 13.518 -0.593 -0.084 1.00 91.44 183 TYR A O 1
ATOM 1447 N N . GLU A 1 184 ? 15.002 -1.015 -1.697 1.00 91.06 184 GLU A N 1
ATOM 1448 C CA . GLU A 1 184 ? 15.942 -1.783 -0.885 1.00 91.06 184 GLU A CA 1
ATOM 1449 C C . GLU A 1 184 ? 16.964 -0.917 -0.130 1.00 91.06 184 GLU A C 1
ATOM 1451 O O . GLU A 1 184 ? 17.839 -1.472 0.536 1.00 91.06 184 GLU A O 1
ATOM 1456 N N . LYS A 1 185 ? 16.881 0.418 -0.236 1.00 90.81 185 LYS A N 1
ATOM 1457 C CA . LYS A 1 185 ? 17.853 1.382 0.316 1.00 90.81 185 LYS A CA 1
ATOM 1458 C C . LYS A 1 185 ? 19.287 1.141 -0.190 1.00 90.81 185 LYS A C 1
ATOM 1460 O O . LYS A 1 185 ? 20.258 1.300 0.543 1.00 90.81 185 LYS A O 1
ATOM 1465 N N . ARG A 1 186 ? 19.411 0.732 -1.457 1.00 93.19 186 ARG A N 1
ATOM 1466 C CA . ARG A 1 186 ? 20.665 0.410 -2.169 1.00 93.19 186 ARG A CA 1
ATOM 1467 C C . ARG A 1 186 ? 20.863 1.230 -3.450 1.00 93.19 186 ARG A C 1
ATOM 1469 O O . ARG A 1 186 ? 21.709 0.886 -4.274 1.00 93.19 186 ARG A O 1
ATOM 1476 N N . ALA A 1 187 ? 20.061 2.271 -3.655 1.00 94.31 187 ALA A N 1
ATOM 1477 C CA . ALA A 1 187 ? 20.160 3.115 -4.836 1.00 94.31 187 ALA A CA 1
ATOM 1478 C C . ALA A 1 187 ? 21.456 3.931 -4.869 1.00 94.31 187 ALA A C 1
ATOM 1480 O O . ALA A 1 187 ? 22.122 4.166 -3.863 1.00 94.31 187 ALA A O 1
ATOM 1481 N N . THR A 1 188 ? 21.782 4.371 -6.076 1.00 96.25 188 THR A N 1
ATOM 1482 C CA . THR A 1 188 ? 22.845 5.332 -6.366 1.00 96.25 188 THR A CA 1
ATOM 1483 C C . THR A 1 188 ? 22.214 6.499 -7.115 1.00 96.25 188 THR A C 1
ATOM 1485 O O . THR A 1 188 ? 21.102 6.371 -7.633 1.00 96.25 188 THR A O 1
ATOM 1488 N N . THR A 1 189 ? 22.946 7.599 -7.262 1.00 95.50 189 THR A N 1
ATOM 1489 C CA . THR A 1 189 ? 22.498 8.761 -8.045 1.00 95.50 189 THR A CA 1
ATOM 1490 C C . THR A 1 189 ? 22.132 8.403 -9.488 1.00 95.50 189 THR A C 1
ATOM 1492 O O . THR A 1 189 ? 21.222 8.994 -10.058 1.00 95.50 189 THR A O 1
ATOM 1495 N N . THR A 1 190 ? 22.777 7.392 -10.080 1.00 96.81 190 THR A N 1
ATOM 1496 C CA . THR A 1 190 ? 22.431 6.878 -11.415 1.00 96.81 190 THR A CA 1
ATOM 1497 C C . THR A 1 190 ? 21.045 6.233 -11.449 1.00 96.81 190 THR A C 1
ATOM 1499 O O . THR A 1 190 ? 20.308 6.434 -12.411 1.00 96.81 190 THR A O 1
ATOM 1502 N N . HIS A 1 191 ? 20.670 5.482 -10.409 1.00 97.69 191 HIS A N 1
ATOM 1503 C CA . HIS A 1 191 ? 19.335 4.885 -10.317 1.00 97.69 191 HIS A CA 1
ATOM 1504 C C . HIS A 1 191 ? 18.258 5.967 -10.166 1.00 97.69 191 HIS A C 1
ATOM 1506 O O . HIS A 1 191 ? 17.224 5.901 -10.824 1.00 97.69 191 HIS A O 1
ATOM 1512 N N . GLU A 1 192 ? 18.515 6.979 -9.336 1.00 95.62 192 GLU A N 1
ATOM 1513 C CA . GLU A 1 192 ? 17.593 8.100 -9.125 1.00 95.62 192 GLU A CA 1
ATOM 1514 C C . GLU A 1 192 ? 17.424 8.952 -10.389 1.00 95.62 192 GLU A C 1
ATOM 1516 O O . GLU A 1 192 ? 16.296 9.280 -10.755 1.00 95.62 192 GLU A O 1
ATOM 1521 N N . ALA A 1 193 ? 18.518 9.235 -11.105 1.00 97.06 193 ALA A N 1
ATOM 1522 C CA . ALA A 1 193 ? 18.472 9.930 -12.389 1.00 97.06 193 ALA A CA 1
ATOM 1523 C C . ALA A 1 193 ? 17.669 9.136 -13.432 1.00 97.06 193 ALA A C 1
ATOM 1525 O O . ALA A 1 193 ? 16.773 9.690 -14.064 1.00 97.06 193 ALA A O 1
ATOM 1526 N N . LEU A 1 194 ? 17.913 7.822 -13.551 1.00 97.94 194 LEU A N 1
ATOM 1527 C CA . LEU A 1 194 ? 17.157 6.964 -14.468 1.00 97.94 194 LEU A CA 1
ATOM 1528 C C . LEU A 1 194 ? 15.655 6.993 -14.161 1.00 97.94 194 LEU A C 1
ATOM 1530 O O . LEU A 1 194 ? 14.844 7.083 -15.081 1.00 97.94 194 LEU A O 1
ATOM 1534 N N . LEU A 1 195 ? 15.280 6.922 -12.881 1.00 97.62 195 LEU A N 1
ATOM 1535 C CA . LEU A 1 195 ? 13.886 7.025 -12.456 1.00 97.62 195 LEU A CA 1
ATOM 1536 C C . LEU A 1 195 ? 13.280 8.373 -12.854 1.00 97.62 195 LEU A C 1
ATOM 1538 O O . LEU A 1 195 ? 12.202 8.390 -13.442 1.00 97.62 195 LEU A O 1
ATOM 1542 N N . GLY A 1 196 ? 13.973 9.482 -12.585 1.00 95.56 196 GLY A N 1
ATOM 1543 C CA . GLY A 1 196 ? 13.518 10.824 -12.958 1.00 95.56 196 GLY A CA 1
ATOM 1544 C C . GLY A 1 196 ? 13.302 10.987 -14.465 1.00 95.56 196 GLY A C 1
ATOM 1545 O O . GLY A 1 196 ? 12.271 11.514 -14.885 1.00 95.56 196 GLY A O 1
ATOM 1546 N N . ASP A 1 197 ? 14.226 10.466 -15.272 1.00 97.06 197 ASP A N 1
ATOM 1547 C CA . ASP A 1 197 ? 14.191 10.599 -16.730 1.00 97.06 197 ASP A CA 1
ATOM 1548 C C . ASP A 1 197 ? 13.143 9.687 -17.383 1.00 97.06 197 ASP A C 1
ATOM 1550 O O . ASP A 1 197 ? 12.527 10.053 -18.386 1.00 97.06 197 ASP A O 1
ATOM 1554 N N . LYS A 1 198 ? 12.935 8.483 -16.835 1.00 98.00 198 LYS A N 1
ATOM 1555 C CA . LYS A 1 198 ? 12.154 7.421 -17.490 1.00 98.00 198 LYS A CA 1
ATOM 1556 C C . LYS A 1 198 ? 10.776 7.165 -16.896 1.00 98.00 198 LYS A C 1
ATOM 1558 O O . LYS A 1 198 ? 9.999 6.431 -17.507 1.00 98.00 198 LYS A O 1
ATOM 1563 N N . ILE A 1 199 ? 10.423 7.778 -15.764 1.00 98.06 199 ILE A N 1
ATOM 1564 C CA . ILE A 1 199 ? 9.129 7.531 -15.107 1.00 98.06 199 ILE A CA 1
ATOM 1565 C C . ILE A 1 199 ? 7.927 7.820 -16.015 1.00 98.06 199 ILE A C 1
ATOM 1567 O O . ILE A 1 199 ? 6.965 7.055 -16.008 1.00 98.06 199 ILE A O 1
ATOM 1571 N N . GLY A 1 200 ? 7.989 8.873 -16.838 1.00 98.12 200 GLY A N 1
ATOM 1572 C CA . GLY A 1 200 ? 6.908 9.216 -17.769 1.00 98.12 200 GLY A CA 1
ATOM 1573 C C . GLY A 1 200 ? 6.709 8.160 -18.860 1.00 98.12 200 GLY A C 1
ATOM 1574 O O . GLY A 1 200 ? 5.590 7.708 -19.086 1.00 98.12 200 GLY A O 1
ATOM 1575 N N . GLU A 1 201 ? 7.801 7.712 -19.488 1.00 98.25 201 GLU A N 1
ATOM 1576 C CA . GLU A 1 201 ? 7.769 6.644 -20.500 1.00 98.25 201 GLU A CA 1
ATOM 1577 C C . GLU A 1 201 ? 7.228 5.332 -19.908 1.00 98.25 201 GLU A C 1
ATOM 1579 O O . GLU A 1 201 ? 6.412 4.646 -20.529 1.00 98.25 201 GLU A O 1
ATOM 1584 N N . PHE A 1 202 ? 7.645 4.993 -18.684 1.00 98.50 202 PHE A N 1
ATOM 1585 C CA . PHE A 1 202 ? 7.183 3.784 -18.008 1.00 98.50 202 PHE A CA 1
ATOM 1586 C C . PHE A 1 202 ? 5.710 3.855 -17.587 1.00 98.50 202 PHE A C 1
ATOM 1588 O O . PHE A 1 202 ? 5.000 2.855 -17.698 1.00 98.50 202 PHE A O 1
ATOM 1595 N N . TYR A 1 203 ? 5.232 5.020 -17.145 1.00 98.69 203 TYR A N 1
ATOM 1596 C CA . TYR A 1 203 ? 3.820 5.231 -16.836 1.00 98.69 203 TYR A CA 1
ATOM 1597 C C . TYR A 1 203 ? 2.934 4.989 -18.064 1.00 98.69 203 TYR A C 1
ATOM 1599 O O . TYR A 1 203 ? 2.009 4.181 -17.997 1.00 98.69 203 TYR A O 1
ATOM 1607 N N . GLU A 1 204 ? 3.265 5.587 -19.212 1.00 98.50 204 GLU A N 1
ATOM 1608 C CA . GLU A 1 204 ? 2.507 5.377 -20.455 1.00 98.50 204 GLU A CA 1
ATOM 1609 C C . GLU A 1 204 ? 2.526 3.913 -20.906 1.00 98.50 204 GLU A C 1
ATOM 1611 O O . GLU A 1 204 ? 1.496 3.355 -21.305 1.00 98.50 204 GLU A O 1
ATOM 1616 N N . PHE A 1 205 ? 3.684 3.256 -20.784 1.00 98.44 205 PHE A N 1
ATOM 1617 C CA . PHE A 1 205 ? 3.798 1.821 -21.011 1.00 98.44 205 PHE A CA 1
ATOM 1618 C C . PHE A 1 205 ? 2.837 1.032 -20.109 1.00 98.44 205 PHE A C 1
ATOM 1620 O O . PHE A 1 205 ? 2.079 0.197 -20.609 1.00 98.44 205 PHE A O 1
ATOM 1627 N N . ALA A 1 206 ? 2.833 1.308 -18.803 1.00 98.44 206 ALA A N 1
ATOM 1628 C CA . ALA A 1 206 ? 1.995 0.620 -17.830 1.00 98.44 206 ALA A CA 1
ATOM 1629 C C . ALA A 1 206 ? 0.498 0.821 -18.108 1.00 98.44 206 ALA A C 1
ATOM 1631 O O . ALA A 1 206 ? -0.249 -0.160 -18.157 1.00 98.44 206 ALA A O 1
ATOM 1632 N N . CYS A 1 207 ? 0.063 2.055 -18.383 1.00 98.38 207 CYS A N 1
ATOM 1633 C CA . CYS A 1 207 ? -1.315 2.348 -18.786 1.00 98.38 207 CYS A CA 1
ATOM 1634 C C . CYS A 1 207 ? -1.701 1.594 -20.067 1.00 98.38 207 CYS A C 1
ATOM 1636 O O . CYS A 1 207 ? -2.791 1.028 -20.155 1.00 98.38 207 CYS A O 1
ATOM 1638 N N . GLY A 1 208 ? -0.799 1.533 -21.053 1.00 98.06 208 GLY A N 1
ATOM 1639 C CA . GLY A 1 208 ? -0.996 0.757 -22.277 1.00 98.06 208 GLY A CA 1
ATOM 1640 C C . GLY A 1 208 ? -1.167 -0.745 -22.023 1.00 98.06 208 GLY A C 1
ATOM 1641 O O . GLY A 1 208 ? -2.033 -1.370 -22.639 1.00 98.06 208 GLY A O 1
ATOM 1642 N N . GLN A 1 209 ? -0.389 -1.328 -21.103 1.00 97.88 209 GLN A N 1
ATOM 1643 C CA . GLN A 1 209 ? -0.550 -2.732 -20.708 1.00 97.88 209 GLN A CA 1
ATOM 1644 C C . GLN A 1 209 ? -1.889 -2.974 -20.011 1.00 97.88 209 GLN A C 1
ATOM 1646 O O . GLN A 1 209 ? -2.599 -3.901 -20.394 1.00 97.88 209 GLN A O 1
ATOM 1651 N N . MET A 1 210 ? -2.262 -2.133 -19.040 1.00 97.50 210 MET A N 1
ATOM 1652 C CA . MET A 1 210 ? -3.525 -2.278 -18.307 1.00 97.50 210 MET A CA 1
ATOM 1653 C C . MET A 1 210 ? -4.737 -2.210 -19.247 1.00 97.50 210 MET A C 1
ATOM 1655 O O . MET A 1 210 ? -5.586 -3.097 -19.193 1.00 97.50 210 MET A O 1
ATOM 1659 N N . ARG A 1 211 ? -4.771 -1.245 -20.181 1.00 97.19 211 ARG A N 1
ATOM 1660 C CA . ARG A 1 211 ? -5.830 -1.162 -21.208 1.00 97.19 211 ARG A CA 1
ATOM 1661 C C . ARG A 1 211 ? -5.902 -2.421 -22.071 1.00 97.19 211 ARG A C 1
ATOM 1663 O O . ARG A 1 211 ? -6.986 -2.947 -22.305 1.00 97.19 211 ARG A O 1
ATOM 1670 N N . ARG A 1 212 ? -4.751 -2.938 -22.524 1.00 96.19 212 ARG A N 1
ATOM 1671 C CA . ARG A 1 212 ? -4.697 -4.167 -23.333 1.00 96.19 212 ARG A CA 1
ATOM 1672 C C . ARG A 1 212 ? -5.243 -5.371 -22.567 1.00 96.19 212 ARG A C 1
ATOM 1674 O O . ARG A 1 212 ? -6.035 -6.122 -23.122 1.00 96.19 212 ARG A O 1
ATOM 1681 N N . ILE A 1 213 ? -4.824 -5.547 -21.314 1.00 96.06 213 ILE A N 1
ATOM 1682 C CA . ILE A 1 213 ? -5.250 -6.661 -20.453 1.00 96.06 213 ILE A CA 1
ATOM 1683 C C . ILE A 1 213 ? -6.765 -6.633 -20.227 1.00 96.06 213 ILE A C 1
ATOM 1685 O O . ILE A 1 213 ? -7.411 -7.675 -20.269 1.00 96.06 213 ILE A O 1
ATOM 1689 N N . ARG A 1 214 ? -7.333 -5.440 -20.035 1.00 92.19 214 ARG A N 1
ATOM 1690 C CA . ARG A 1 214 ? -8.772 -5.238 -19.817 1.00 92.19 214 ARG A CA 1
ATOM 1691 C C . ARG A 1 214 ? -9.613 -5.336 -21.092 1.00 92.19 214 ARG A C 1
ATOM 1693 O O . ARG A 1 214 ? -10.833 -5.277 -21.019 1.00 92.19 214 ARG A O 1
ATOM 1700 N N . GLY A 1 215 ? -8.981 -5.483 -22.259 1.00 88.56 215 GLY A N 1
ATOM 1701 C CA . GLY A 1 215 ? -9.678 -5.505 -23.545 1.00 88.56 215 GLY A CA 1
ATOM 1702 C C . GLY A 1 215 ? -10.185 -4.133 -24.005 1.00 88.56 215 GLY A C 1
ATOM 1703 O O . GLY A 1 215 ? -10.972 -4.055 -24.942 1.00 88.56 215 GLY A O 1
ATOM 1704 N N . GLU A 1 216 ? -9.708 -3.037 -23.412 1.00 78.25 216 GLU A N 1
ATOM 1705 C CA . GLU A 1 216 ? -10.145 -1.657 -23.688 1.00 78.25 216 GLU A CA 1
ATOM 1706 C C . GLU A 1 216 ? -9.445 -1.055 -24.924 1.00 78.25 216 GLU A C 1
ATOM 1708 O O . GLU A 1 216 ? -9.051 0.109 -24.945 1.00 78.25 216 GLU A O 1
ATOM 1713 N N . GLY A 1 217 ? -9.238 -1.869 -25.964 1.00 55.72 217 GLY A N 1
ATOM 1714 C CA . GLY A 1 217 ? -8.328 -1.546 -27.069 1.00 55.72 217 GLY A CA 1
ATOM 1715 C C . GLY A 1 217 ? -8.665 -2.145 -28.434 1.00 55.72 217 GLY A C 1
ATOM 1716 O O . GLY A 1 217 ? -7.779 -2.198 -29.282 1.00 55.72 217 GLY A O 1
ATOM 1717 N N . GLN A 1 218 ? -9.911 -2.571 -28.661 1.00 41.94 218 GLN A N 1
ATOM 1718 C CA . GLN A 1 218 ? -10.502 -2.705 -30.001 1.00 41.94 218 GLN A CA 1
ATOM 1719 C C . GLN A 1 218 ? -11.964 -2.236 -29.962 1.00 41.94 218 GLN A C 1
ATOM 1721 O O . GLN A 1 218 ? -12.897 -3.032 -29.925 1.00 41.94 218 GLN A O 1
ATOM 1726 N N . ALA A 1 219 ? -12.154 -0.919 -29.965 1.00 38.44 219 ALA A N 1
ATOM 1727 C CA . ALA A 1 219 ? -13.392 -0.291 -30.404 1.00 38.44 219 ALA A CA 1
ATOM 1728 C C . ALA A 1 219 ? -13.021 0.709 -31.508 1.00 38.44 219 ALA A C 1
ATOM 1730 O O . ALA A 1 219 ? -12.474 1.761 -31.199 1.00 38.44 219 ALA A O 1
ATOM 1731 N N . ALA A 1 220 ? -13.309 0.290 -32.750 1.00 34.75 220 ALA A N 1
ATOM 1732 C CA . ALA A 1 220 ? -13.205 0.985 -34.044 1.00 34.75 220 ALA A CA 1
ATOM 1733 C C . ALA A 1 220 ? -11.840 1.585 -34.432 1.00 34.75 220 ALA A C 1
ATOM 1735 O O . ALA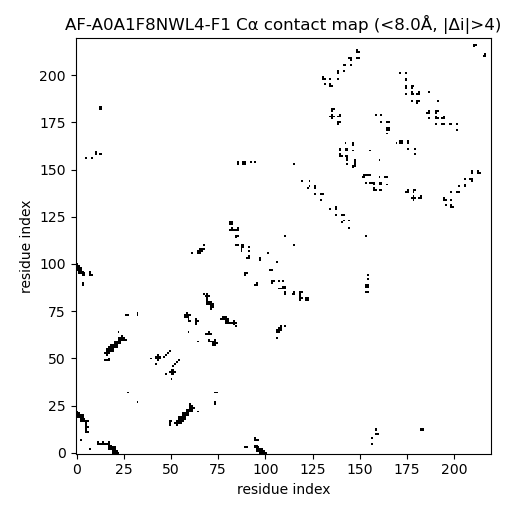 A 1 220 ? -11.471 2.666 -33.928 1.00 34.75 220 ALA A O 1
#

Secondary structure (DSSP, 8-state):
-EEEGGGGSTT-----SEEEEEEESSPPPHHHHHHHHHHHHHHHHH-HHHHSS-EEEEEEEHHHHTSSSPPBPSS-TT-B-TTHHHHHHHHHTT-SEE-SSS-GGGTPPPPPHHHHHHHHHHHHHHHHHHTTTSHHHHHHHHHHHHHHHHHT-----HHHHHHHHHHH-GGGHHHHHHHHHHHTT---HHHHHHHHHHHHHHHHHHHHHHHHHTTTT---

Nearest PDB structures (foldseek):
  7uy4-assembly2_B  TM=7.358E-01  e=7.147E-07  Escherichia coli
  6xxq-assembly2_B  TM=7.725E-01  e=2.199E-05  Enterococcus faecalis
  6wxx-assembly2_C  TM=4.047E-01  e=7.516E+00  Treponema succinifaciens DSM 2489
  6pv4-assembly4_D  TM=2.355E-01  e=4.898E+00  Clostridium perfringens ATCC 13124

Solvent-accessible surface area (backbone atoms only — not comparable to full-atom values): 11950 Å² total; per-residue (Å²): 57,36,36,26,62,46,71,37,40,93,82,71,60,55,66,61,54,47,40,31,41,38,66,33,93,60,85,77,50,74,67,55,47,51,50,47,52,54,49,50,54,48,42,18,69,76,36,51,91,44,30,50,90,20,55,47,70,47,35,31,43,46,74,37,53,44,44,87,62,59,43,52,27,73,83,45,74,89,48,63,46,65,46,41,38,52,54,44,44,27,41,68,70,59,28,39,44,83,78,44,82,77,66,59,76,83,48,47,54,85,58,53,70,68,48,34,52,56,17,52,49,46,53,49,54,49,31,70,76,32,44,84,82,41,35,40,61,31,53,27,47,46,27,32,50,42,46,20,65,70,66,75,46,77,80,65,49,44,68,61,23,34,54,51,40,36,73,77,36,60,91,50,29,69,57,49,50,29,22,49,27,48,57,66,75,64,54,50,73,67,32,55,48,48,35,71,73,40,42,66,64,50,49,54,50,44,54,53,50,43,34,54,68,72,59,73,73,81,80,133